Protein AF-A0A7W7MPB8-F1 (afdb_monomer)

Structure (mmCIF, N/CA/C/O backbone):
data_AF-A0A7W7MPB8-F1
#
_entry.id   AF-A0A7W7MPB8-F1
#
loop_
_atom_site.group_PDB
_atom_site.id
_atom_site.type_symbol
_atom_site.label_atom_id
_atom_site.label_alt_id
_atom_site.label_comp_id
_atom_site.label_asym_id
_atom_site.label_entity_id
_atom_site.label_seq_id
_atom_site.pdbx_PDB_ins_code
_atom_site.Cartn_x
_atom_site.Cartn_y
_atom_site.Cartn_z
_atom_site.occupancy
_atom_site.B_iso_or_equiv
_atom_site.auth_seq_id
_atom_site.auth_comp_id
_atom_site.auth_asym_id
_atom_site.auth_atom_id
_atom_site.pdbx_PDB_model_num
ATOM 1 N N . MET A 1 1 ? 19.679 -17.890 -21.246 1.00 57.19 1 MET A N 1
ATOM 2 C CA . MET A 1 1 ? 20.306 -16.692 -20.645 1.00 57.19 1 MET A CA 1
ATOM 3 C C . MET A 1 1 ? 20.995 -17.113 -19.365 1.00 57.19 1 MET A C 1
ATOM 5 O O . MET A 1 1 ? 20.363 -17.790 -18.562 1.00 57.19 1 MET A O 1
ATOM 9 N N . SER A 1 2 ? 22.273 -16.781 -19.200 1.00 62.81 2 SER A N 1
ATOM 10 C CA . SER A 1 2 ? 22.987 -17.041 -17.946 1.00 62.81 2 SER A CA 1
ATOM 11 C C . SER A 1 2 ? 22.543 -16.032 -16.877 1.00 62.81 2 SER A C 1
ATOM 13 O O . SER A 1 2 ? 22.378 -14.860 -17.218 1.00 62.81 2 SER A O 1
ATOM 15 N N . PRO A 1 3 ? 22.319 -16.454 -15.620 1.00 75.12 3 PRO A N 1
ATOM 16 C CA . PRO A 1 3 ? 21.944 -15.549 -14.535 1.00 75.12 3 PRO A CA 1
ATOM 17 C C . PRO A 1 3 ? 23.065 -14.536 -14.265 1.00 75.12 3 PRO A C 1
ATOM 19 O O . PRO A 1 3 ? 24.239 -14.907 -14.236 1.00 75.12 3 PRO A O 1
ATOM 22 N N . ASP A 1 4 ? 22.708 -13.264 -14.072 1.00 83.31 4 ASP A N 1
ATOM 23 C CA . ASP A 1 4 ? 23.671 -12.213 -13.730 1.00 83.31 4 ASP A CA 1
ATOM 24 C C . ASP A 1 4 ? 24.047 -12.310 -12.235 1.00 83.31 4 ASP A C 1
ATOM 26 O O . ASP A 1 4 ? 23.204 -12.054 -11.365 1.00 83.31 4 ASP A O 1
ATOM 30 N N . PRO A 1 5 ? 25.308 -12.640 -11.896 1.00 84.81 5 PRO A N 1
ATOM 31 C CA . PRO A 1 5 ? 25.739 -12.789 -10.509 1.00 84.81 5 PRO A CA 1
ATOM 32 C C . PRO A 1 5 ? 25.705 -11.474 -9.713 1.00 84.81 5 PRO A C 1
ATOM 34 O O . PRO A 1 5 ? 25.645 -11.508 -8.480 1.00 84.81 5 PRO A O 1
ATOM 37 N N . ARG A 1 6 ? 25.751 -10.307 -10.376 1.00 87.75 6 ARG A N 1
ATOM 38 C CA . ARG A 1 6 ? 25.631 -9.000 -9.707 1.00 87.75 6 ARG A CA 1
ATOM 39 C C . ARG A 1 6 ? 24.197 -8.753 -9.265 1.00 87.75 6 ARG A C 1
ATOM 41 O O . ARG A 1 6 ? 23.981 -8.352 -8.121 1.00 87.75 6 ARG A O 1
ATOM 48 N N . PHE A 1 7 ? 23.239 -9.051 -10.138 1.00 89.06 7 PHE A N 1
ATOM 49 C CA . PHE A 1 7 ? 21.819 -8.952 -9.829 1.00 89.06 7 PHE A CA 1
ATOM 50 C C . PHE A 1 7 ? 21.430 -9.901 -8.692 1.00 89.06 7 PHE A C 1
ATOM 52 O O . PHE A 1 7 ? 20.825 -9.470 -7.714 1.00 89.06 7 PHE A O 1
ATOM 59 N N . GLU A 1 8 ? 21.873 -11.161 -8.745 1.00 91.25 8 GLU A N 1
ATOM 60 C CA . GLU A 1 8 ? 21.606 -12.131 -7.678 1.00 91.25 8 GLU A CA 1
ATOM 61 C C . GLU A 1 8 ? 22.117 -11.641 -6.313 1.00 91.25 8 GLU A C 1
ATOM 63 O O . GLU A 1 8 ? 21.402 -11.691 -5.309 1.00 91.25 8 GLU A O 1
ATOM 68 N N . ARG A 1 9 ? 23.341 -11.100 -6.270 1.00 90.56 9 ARG A N 1
ATOM 69 C CA . ARG A 1 9 ? 23.920 -10.541 -5.042 1.00 90.56 9 ARG A CA 1
ATOM 70 C C . ARG A 1 9 ? 23.114 -9.351 -4.517 1.00 90.56 9 ARG A C 1
ATOM 72 O O . ARG A 1 9 ? 22.902 -9.266 -3.308 1.00 90.56 9 ARG A O 1
ATOM 79 N N . ALA A 1 10 ? 22.662 -8.464 -5.403 1.00 88.94 10 ALA A N 1
ATOM 80 C CA . ALA A 1 10 ? 21.822 -7.328 -5.034 1.00 88.94 10 ALA A CA 1
ATOM 81 C C . ALA A 1 10 ? 20.484 -7.792 -4.434 1.00 88.94 10 ALA A C 1
ATOM 83 O O . ALA A 1 10 ? 20.100 -7.324 -3.361 1.00 88.94 10 ALA A O 1
ATOM 84 N N . VAL A 1 11 ? 19.828 -8.776 -5.058 1.00 90.50 11 VAL A N 1
ATOM 85 C CA . VAL A 1 11 ? 18.571 -9.353 -4.560 1.00 90.50 11 VAL A CA 1
ATOM 86 C C . VAL A 1 11 ? 18.766 -10.011 -3.194 1.00 90.50 11 VAL A C 1
ATOM 88 O O . VAL A 1 11 ? 17.976 -9.766 -2.288 1.00 90.50 11 VAL A O 1
ATOM 91 N N . LEU A 1 12 ? 19.828 -10.796 -2.993 1.00 92.12 12 LEU A N 1
ATOM 92 C CA . LEU A 1 12 ? 20.110 -11.426 -1.695 1.00 92.12 12 LEU A CA 1
ATOM 93 C C . LEU A 1 12 ? 20.410 -10.399 -0.594 1.00 92.12 12 LEU A C 1
ATOM 95 O O . LEU A 1 12 ? 20.006 -10.596 0.554 1.00 92.12 12 LEU A O 1
ATOM 99 N N . GLY A 1 13 ? 21.097 -9.304 -0.932 1.00 86.25 13 GLY A N 1
ATOM 100 C CA . GLY A 1 13 ? 21.338 -8.189 -0.014 1.00 86.25 13 GLY A CA 1
ATOM 101 C C . GLY A 1 13 ? 20.040 -7.495 0.403 1.00 86.25 13 GLY A C 1
ATOM 102 O O . GLY A 1 13 ? 19.772 -7.348 1.596 1.00 86.25 13 GLY A O 1
ATOM 103 N N . ALA A 1 14 ? 19.198 -7.143 -0.571 1.00 86.75 14 ALA A N 1
ATOM 104 C CA . ALA A 1 14 ? 17.898 -6.527 -0.322 1.00 86.75 14 ALA A CA 1
ATOM 105 C C . ALA A 1 14 ? 16.960 -7.461 0.463 1.00 86.75 14 ALA A C 1
ATOM 107 O O . ALA A 1 14 ? 16.263 -7.027 1.381 1.00 86.75 14 ALA A O 1
ATOM 108 N N . PHE A 1 15 ? 16.998 -8.759 0.161 1.00 91.38 15 PHE A N 1
ATOM 109 C CA . PHE A 1 15 ? 16.209 -9.773 0.848 1.00 91.38 15 PHE A CA 1
ATOM 110 C C . PHE A 1 15 ? 16.595 -9.914 2.323 1.00 91.38 15 PHE A C 1
ATOM 112 O O . PHE A 1 15 ? 15.722 -9.927 3.190 1.00 91.38 15 PHE A O 1
ATOM 119 N N . ARG A 1 16 ? 17.898 -9.957 2.631 1.00 91.44 16 ARG A N 1
ATOM 120 C CA . ARG A 1 16 ? 18.390 -9.976 4.017 1.00 91.44 16 ARG A CA 1
ATOM 121 C C . ARG A 1 16 ? 17.863 -8.781 4.807 1.00 91.44 16 ARG A C 1
ATOM 123 O O . ARG A 1 16 ? 17.296 -8.974 5.880 1.00 91.44 16 ARG A O 1
ATOM 130 N N . ALA A 1 17 ? 17.977 -7.577 4.246 1.00 82.25 17 ALA A N 1
ATOM 131 C CA . ALA A 1 17 ? 17.480 -6.362 4.884 1.00 82.25 17 ALA A CA 1
ATOM 132 C C . ALA A 1 17 ? 15.953 -6.391 5.100 1.00 82.25 17 ALA A C 1
ATOM 134 O O . ALA A 1 17 ? 15.462 -5.898 6.118 1.00 82.25 17 ALA A O 1
ATOM 135 N N . ALA A 1 18 ? 15.191 -6.980 4.171 1.00 79.81 18 ALA A N 1
ATOM 136 C CA . ALA A 1 18 ? 13.742 -7.135 4.302 1.00 79.81 18 ALA A CA 1
ATOM 137 C C . ALA A 1 18 ? 13.358 -8.105 5.432 1.00 79.81 18 ALA A C 1
ATOM 139 O O . ALA A 1 18 ? 12.477 -7.790 6.232 1.00 79.81 18 ALA A O 1
ATOM 140 N N . VAL A 1 19 ? 14.039 -9.251 5.538 1.00 85.50 19 VAL A N 1
ATOM 141 C CA . VAL A 1 19 ? 13.809 -10.247 6.601 1.00 85.50 19 VAL A CA 1
ATOM 142 C C . VAL A 1 19 ? 14.198 -9.700 7.973 1.00 85.50 19 VAL A C 1
ATOM 144 O O . VAL A 1 19 ? 13.453 -9.878 8.934 1.00 85.50 19 VAL A O 1
ATOM 147 N N . GLU A 1 20 ? 15.337 -9.016 8.081 1.00 85.25 20 GLU A N 1
ATOM 148 C CA . GLU A 1 20 ? 15.766 -8.384 9.335 1.00 85.25 20 GLU A CA 1
ATOM 149 C C . GLU A 1 20 ? 14.744 -7.344 9.794 1.00 85.25 20 GLU A C 1
ATOM 151 O O . GLU A 1 20 ? 14.268 -7.405 10.926 1.00 85.25 20 GLU A O 1
ATOM 156 N N . ARG A 1 21 ? 14.312 -6.461 8.885 1.00 76.69 21 ARG A N 1
ATOM 157 C CA . ARG A 1 21 ? 13.273 -5.464 9.168 1.00 76.69 21 ARG A CA 1
ATOM 158 C C . ARG A 1 21 ? 11.967 -6.111 9.617 1.00 76.69 21 ARG A C 1
ATOM 160 O O . ARG A 1 21 ? 11.366 -5.649 10.582 1.00 76.69 21 ARG A O 1
ATOM 167 N N . TYR A 1 22 ? 11.538 -7.165 8.926 1.00 82.94 22 TYR A N 1
ATOM 168 C CA . TYR A 1 22 ? 10.348 -7.925 9.286 1.00 82.94 22 TYR A CA 1
ATOM 169 C C . TYR A 1 22 ? 10.438 -8.446 10.722 1.00 82.94 22 TYR A 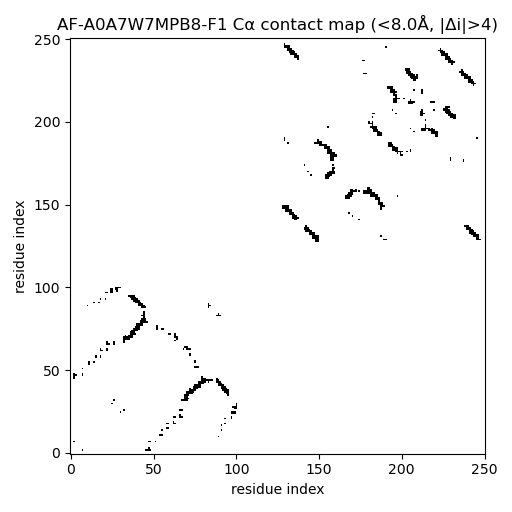C 1
ATOM 171 O O . TYR A 1 22 ? 9.563 -8.161 11.537 1.00 82.94 22 TYR A O 1
ATOM 179 N N . CYS A 1 23 ? 11.529 -9.140 11.051 1.00 81.69 23 CYS A N 1
ATOM 180 C CA . CYS A 1 23 ? 11.728 -9.707 12.379 1.00 81.69 23 CYS A CA 1
ATOM 181 C C . CYS A 1 23 ? 11.779 -8.623 13.460 1.00 81.69 23 CYS A C 1
ATOM 183 O O . CYS A 1 23 ? 11.177 -8.797 14.513 1.00 81.69 23 CYS A O 1
ATOM 185 N N . THR A 1 24 ? 12.434 -7.487 13.198 1.00 79.81 24 THR A N 1
ATOM 186 C CA . THR A 1 24 ? 12.463 -6.350 14.128 1.00 79.81 24 THR A CA 1
ATOM 187 C C . THR A 1 24 ? 11.066 -5.797 14.403 1.00 79.81 24 THR A C 1
ATOM 189 O O . THR A 1 24 ? 10.740 -5.540 15.557 1.00 79.81 24 THR A O 1
ATOM 192 N N . VAL A 1 25 ? 10.232 -5.614 13.372 1.00 74.75 25 VAL A N 1
ATOM 193 C CA . VAL A 1 25 ? 8.871 -5.077 13.547 1.00 74.75 25 VAL A CA 1
ATOM 194 C C . VAL A 1 25 ? 7.986 -6.058 14.308 1.00 74.75 25 VAL A C 1
ATOM 196 O O . VAL A 1 25 ? 7.268 -5.638 15.210 1.00 74.75 25 VAL A O 1
ATOM 199 N N . VAL A 1 26 ? 8.056 -7.348 13.976 1.00 76.44 26 VAL A N 1
ATOM 200 C CA . VAL A 1 26 ? 7.274 -8.388 14.658 1.00 76.44 26 VAL A CA 1
ATOM 201 C C . VAL A 1 26 ? 7.713 -8.546 16.112 1.00 76.44 26 VAL A C 1
ATOM 203 O O . VAL A 1 26 ? 6.863 -8.573 16.990 1.00 76.44 26 VAL A O 1
ATOM 206 N N . ASN A 1 27 ? 9.021 -8.577 16.379 1.00 75.81 27 ASN A N 1
ATOM 207 C CA . ASN A 1 27 ? 9.559 -8.687 17.736 1.00 75.81 27 ASN A CA 1
ATOM 208 C C . ASN A 1 27 ? 9.266 -7.444 18.596 1.00 75.81 27 ASN A C 1
ATOM 210 O O . ASN A 1 27 ? 9.219 -7.533 19.816 1.00 75.81 27 ASN A O 1
ATOM 214 N N . ALA A 1 28 ? 9.089 -6.274 17.974 1.00 69.62 28 ALA A N 1
ATOM 215 C CA . ALA A 1 28 ? 8.656 -5.057 18.661 1.00 69.62 28 ALA A CA 1
ATOM 216 C C . ALA A 1 28 ? 7.130 -4.983 18.868 1.00 69.62 28 ALA A C 1
ATOM 218 O O . ALA A 1 28 ? 6.652 -4.069 19.540 1.00 69.62 28 ALA A O 1
ATOM 219 N N . GLY A 1 29 ? 6.363 -5.882 18.247 1.00 67.94 29 GLY A N 1
ATOM 220 C CA . GLY A 1 29 ? 4.926 -6.008 18.445 1.00 67.94 29 GLY A CA 1
ATOM 221 C C . GLY A 1 29 ? 4.589 -6.959 19.592 1.00 67.94 29 GLY A C 1
ATOM 222 O O . GLY A 1 29 ? 5.399 -7.786 19.991 1.00 67.94 29 GLY A O 1
ATOM 223 N N . ASP A 1 30 ? 3.356 -6.873 20.084 1.00 63.50 30 ASP A N 1
ATOM 224 C CA . ASP A 1 30 ? 2.797 -7.776 21.099 1.00 63.50 30 ASP A CA 1
ATOM 225 C C . ASP A 1 30 ? 2.239 -9.065 20.461 1.00 63.50 30 ASP A C 1
ATOM 227 O O . ASP A 1 30 ? 1.116 -9.494 20.721 1.00 63.50 30 ASP A O 1
ATOM 231 N N . VAL A 1 31 ? 2.985 -9.636 19.511 1.00 67.06 31 VAL A N 1
ATOM 232 C CA . VAL A 1 31 ? 2.587 -10.852 18.792 1.00 67.06 31 VAL A CA 1
ATOM 233 C C . VAL A 1 31 ? 3.337 -12.029 19.390 1.00 67.06 31 VAL A C 1
ATOM 235 O O . VAL A 1 31 ? 4.565 -12.041 19.360 1.00 67.06 31 VAL A O 1
ATOM 238 N N . ASP A 1 32 ? 2.611 -13.038 19.883 1.00 71.25 32 ASP A N 1
ATOM 239 C CA . ASP A 1 32 ? 3.219 -14.278 20.375 1.00 71.25 32 ASP A CA 1
ATOM 240 C C . ASP A 1 32 ? 4.037 -14.955 19.258 1.00 71.25 32 ASP A C 1
ATOM 242 O O . ASP A 1 32 ? 3.451 -15.434 18.273 1.00 71.25 32 ASP A O 1
ATOM 246 N N . PRO A 1 33 ? 5.373 -15.063 19.401 1.00 71.50 33 PRO A N 1
ATOM 247 C CA . PRO A 1 33 ? 6.209 -15.678 18.385 1.00 71.50 33 PRO A CA 1
ATOM 248 C C . PRO A 1 33 ? 5.853 -17.146 18.109 1.00 71.50 33 PRO A C 1
ATOM 250 O O . PRO A 1 33 ? 6.045 -17.601 16.983 1.00 71.50 33 PRO A O 1
ATOM 253 N N . GLY A 1 34 ? 5.304 -17.892 19.079 1.00 72.00 34 GLY A N 1
ATOM 254 C CA . GLY A 1 34 ? 4.931 -19.306 18.905 1.00 72.00 34 GLY A CA 1
ATOM 255 C C . GLY A 1 34 ? 3.775 -19.533 17.926 1.00 72.00 34 GLY A C 1
ATOM 256 O O . GLY A 1 34 ? 3.725 -20.551 17.215 1.00 72.00 34 GLY A O 1
ATOM 257 N N . SER A 1 35 ? 2.879 -18.550 17.837 1.00 75.06 35 SER A N 1
ATOM 258 C CA . SER A 1 35 ? 1.738 -18.538 16.918 1.00 75.06 35 SER A CA 1
ATOM 259 C C . SER A 1 35 ? 2.123 -18.215 15.466 1.00 75.06 35 SER A C 1
ATOM 261 O O . SER A 1 35 ? 1.374 -18.527 14.537 1.00 75.06 35 SER A O 1
ATOM 263 N N . LEU A 1 36 ? 3.315 -17.651 15.233 1.00 78.31 36 LEU A N 1
ATOM 264 C CA . LEU A 1 36 ? 3.724 -17.183 13.912 1.00 78.31 36 LEU A CA 1
ATOM 265 C C . LEU A 1 36 ? 4.065 -18.332 12.957 1.00 78.31 36 LEU A C 1
ATOM 267 O O . LEU A 1 36 ? 4.886 -19.219 13.235 1.00 78.31 36 LEU A O 1
ATOM 271 N N . ARG A 1 37 ? 3.444 -18.277 11.777 1.00 77.56 37 ARG A N 1
ATOM 272 C CA . ARG A 1 37 ? 3.705 -19.148 10.627 1.00 77.56 37 ARG A CA 1
ATOM 273 C C . ARG A 1 37 ? 4.134 -18.280 9.452 1.00 77.56 37 ARG A C 1
ATOM 275 O O . ARG A 1 37 ? 3.306 -17.669 8.787 1.00 77.56 37 ARG A O 1
ATOM 282 N N . ILE A 1 38 ? 5.443 -18.197 9.243 1.00 79.44 38 ILE A N 1
ATOM 283 C CA . ILE A 1 38 ? 6.066 -17.271 8.307 1.00 79.44 38 ILE A CA 1
ATOM 284 C C . ILE A 1 38 ? 6.160 -17.912 6.922 1.00 79.44 38 ILE A C 1
ATOM 286 O O . ILE A 1 38 ? 6.783 -18.960 6.752 1.00 79.44 38 ILE A O 1
ATOM 290 N N . SER A 1 39 ? 5.553 -17.274 5.929 1.00 73.19 39 SER A N 1
ATOM 291 C CA . SER A 1 39 ? 5.645 -17.640 4.515 1.00 73.19 39 SER A CA 1
ATOM 292 C C . SER A 1 39 ? 6.389 -16.557 3.757 1.00 73.19 39 SER A C 1
ATOM 294 O O . SER A 1 39 ? 6.102 -15.373 3.932 1.00 73.19 39 SER A O 1
ATOM 296 N N . VAL A 1 40 ? 7.341 -16.947 2.915 1.00 83.62 40 VAL A N 1
ATOM 297 C CA . VAL A 1 40 ? 8.188 -16.011 2.177 1.00 83.62 40 VAL A CA 1
ATOM 298 C C . VAL A 1 40 ? 8.104 -16.293 0.688 1.00 83.62 40 VAL A C 1
ATOM 300 O O . VAL A 1 40 ? 8.369 -17.403 0.247 1.00 83.62 40 VAL A O 1
ATOM 303 N N . THR A 1 41 ? 7.775 -15.278 -0.103 1.00 80.00 41 THR A N 1
ATOM 304 C CA . THR A 1 41 ? 7.856 -15.333 -1.563 1.00 80.00 41 THR A CA 1
ATOM 305 C C . THR A 1 41 ? 8.876 -14.320 -2.058 1.00 80.00 41 THR A C 1
ATOM 307 O O . THR A 1 41 ? 8.816 -13.138 -1.717 1.00 80.00 41 THR A O 1
ATOM 310 N N . VAL A 1 42 ? 9.806 -14.786 -2.881 1.00 89.31 42 VAL A N 1
ATOM 311 C CA . VAL A 1 42 ? 10.797 -13.977 -3.584 1.00 89.31 42 VAL A CA 1
ATOM 312 C C . VAL A 1 42 ? 10.459 -14.024 -5.068 1.00 89.31 42 VAL A C 1
ATOM 314 O O . VAL A 1 42 ? 10.539 -15.081 -5.688 1.00 89.31 42 VAL A O 1
ATOM 317 N N . ALA A 1 43 ? 10.051 -12.894 -5.633 1.00 88.94 43 ALA A N 1
ATOM 318 C CA . ALA A 1 43 ? 9.789 -12.750 -7.059 1.00 88.94 43 ALA A CA 1
ATOM 319 C C . ALA A 1 43 ? 10.924 -11.954 -7.706 1.00 88.94 43 ALA A C 1
ATOM 321 O O . ALA A 1 43 ? 11.300 -10.891 -7.204 1.00 88.94 43 ALA A O 1
ATOM 322 N N . THR A 1 44 ? 11.471 -12.456 -8.809 1.00 91.19 44 THR A N 1
ATOM 323 C CA . THR A 1 44 ? 12.565 -11.816 -9.551 1.00 91.19 44 THR A CA 1
ATOM 324 C C . THR A 1 44 ? 12.200 -11.691 -11.020 1.00 91.19 44 THR A C 1
ATOM 326 O O . THR A 1 44 ? 11.538 -12.559 -11.574 1.00 91.19 44 THR A O 1
ATOM 329 N N . ARG A 1 45 ? 12.625 -10.615 -11.681 1.00 89.56 45 ARG A N 1
ATOM 330 C CA . ARG A 1 45 ? 12.299 -10.371 -13.092 1.00 89.56 45 ARG A CA 1
ATOM 331 C C . ARG A 1 45 ? 12.929 -11.406 -14.014 1.00 89.56 45 ARG A C 1
ATOM 333 O O . ARG A 1 45 ? 12.328 -11.832 -14.995 1.00 89.56 45 ARG A O 1
ATOM 340 N N . THR A 1 46 ? 14.155 -11.800 -13.695 1.00 89.38 46 THR A N 1
ATOM 341 C CA . THR A 1 46 ? 14.938 -12.770 -14.455 1.00 89.38 46 THR A CA 1
ATOM 342 C C . THR A 1 46 ? 15.171 -14.045 -13.641 1.00 89.38 46 THR A C 1
ATOM 344 O O . THR A 1 46 ? 15.094 -14.019 -12.404 1.00 89.38 46 THR A O 1
ATOM 347 N N . PRO A 1 47 ? 15.444 -15.178 -14.314 1.00 88.12 47 PRO A N 1
ATOM 348 C CA . PRO A 1 47 ? 15.827 -16.415 -13.647 1.00 88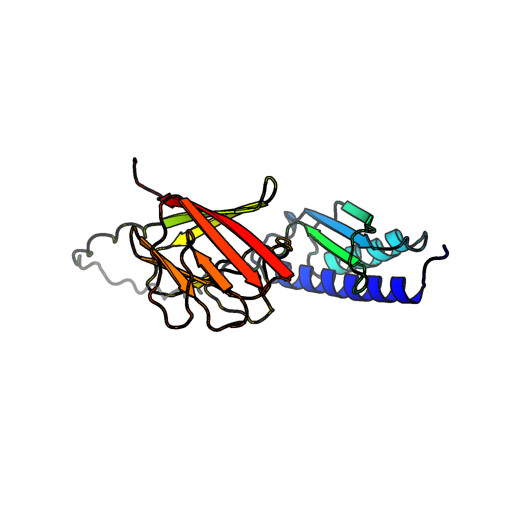.12 47 PRO A CA 1
ATOM 349 C C . PRO A 1 47 ? 17.114 -16.249 -12.834 1.00 88.12 47 PRO A C 1
ATOM 351 O O . PRO A 1 47 ? 18.074 -15.631 -13.296 1.00 88.12 47 PRO A O 1
ATOM 354 N N . MET A 1 48 ? 17.139 -16.853 -11.647 1.00 90.94 48 MET A N 1
ATOM 355 C CA . MET A 1 48 ? 18.299 -16.864 -10.752 1.00 90.94 48 MET A CA 1
ATOM 356 C C . MET A 1 48 ? 19.128 -18.145 -10.891 1.00 90.94 48 MET A C 1
ATOM 358 O O . MET A 1 48 ? 18.703 -19.111 -11.531 1.00 90.94 48 MET A O 1
ATOM 362 N N . GLY A 1 49 ? 20.319 -18.167 -10.279 1.00 86.50 49 GLY A N 1
ATOM 363 C CA . GLY A 1 49 ? 21.135 -19.373 -10.185 1.00 86.50 49 GLY A CA 1
ATOM 364 C C . GLY A 1 49 ? 20.383 -20.541 -9.539 1.00 86.50 49 GLY A C 1
ATOM 365 O O . GLY A 1 49 ? 19.499 -20.355 -8.701 1.00 86.50 49 GLY A O 1
ATOM 366 N N . ARG A 1 50 ? 20.751 -21.778 -9.902 1.00 87.25 50 ARG A N 1
ATOM 367 C CA . ARG A 1 50 ? 20.107 -23.002 -9.379 1.00 87.25 50 ARG A CA 1
ATOM 368 C C . ARG A 1 50 ? 20.148 -23.107 -7.848 1.00 87.25 50 ARG A C 1
ATOM 370 O O . ARG A 1 50 ? 19.291 -23.756 -7.263 1.00 87.25 50 ARG A O 1
ATOM 377 N N . ASP A 1 51 ? 21.124 -22.476 -7.200 1.00 90.19 51 ASP A N 1
ATOM 378 C CA . ASP A 1 51 ? 21.308 -22.493 -5.747 1.00 90.19 51 ASP A CA 1
ATOM 379 C C . ASP A 1 51 ? 20.643 -21.306 -5.020 1.00 90.19 51 ASP A C 1
ATOM 381 O O . ASP A 1 51 ? 20.730 -21.206 -3.791 1.00 90.19 51 ASP A O 1
ATOM 385 N N . PHE A 1 52 ? 19.953 -20.420 -5.749 1.00 88.81 52 PHE A N 1
ATOM 386 C CA . PHE A 1 52 ? 19.353 -19.201 -5.208 1.00 88.81 52 PHE A CA 1
ATOM 387 C C . PHE A 1 52 ? 18.340 -19.481 -4.098 1.00 88.81 52 PHE A C 1
ATOM 389 O O . PHE A 1 52 ? 18.438 -18.898 -3.019 1.00 88.81 52 PHE A O 1
ATOM 396 N N . ALA A 1 53 ? 17.427 -20.436 -4.298 1.00 82.19 53 ALA A N 1
ATOM 397 C CA . ALA A 1 53 ? 16.462 -20.824 -3.267 1.00 82.19 53 ALA A CA 1
ATOM 398 C C . ALA A 1 53 ? 17.168 -21.290 -1.978 1.00 82.19 53 ALA A C 1
ATOM 400 O O . ALA A 1 53 ? 16.809 -20.875 -0.876 1.00 82.19 53 ALA A O 1
ATOM 401 N N . GLY A 1 54 ? 18.251 -22.064 -2.101 1.00 80.88 54 GLY A N 1
ATOM 402 C CA . GLY A 1 54 ? 19.068 -22.482 -0.959 1.00 80.88 54 GLY A CA 1
ATOM 403 C C . GLY A 1 54 ? 19.771 -21.315 -0.251 1.00 80.88 54 GLY A C 1
ATOM 404 O O . GLY A 1 54 ? 19.982 -21.356 0.962 1.00 80.88 54 GLY A O 1
ATOM 405 N N . LYS A 1 55 ? 20.131 -20.247 -0.972 1.00 90.50 55 LYS A N 1
ATOM 406 C CA . LYS A 1 55 ? 20.660 -19.004 -0.379 1.00 90.50 55 LYS A CA 1
ATOM 407 C C . LYS A 1 55 ? 19.567 -18.225 0.363 1.00 90.50 55 LYS A C 1
ATOM 409 O O . LYS A 1 55 ? 19.815 -17.771 1.477 1.00 90.50 55 LYS A O 1
ATOM 414 N N . VAL A 1 56 ? 18.359 -18.142 -0.196 1.00 90.75 56 VAL A N 1
ATOM 415 C CA . VAL A 1 56 ? 17.179 -17.527 0.443 1.00 90.75 56 VAL A CA 1
ATOM 416 C C . VAL A 1 56 ? 16.834 -18.243 1.758 1.00 90.75 56 VAL A C 1
ATOM 418 O O . VAL A 1 56 ? 16.712 -17.588 2.795 1.00 90.75 56 VAL A O 1
ATOM 421 N N . HIS A 1 57 ? 16.788 -19.581 1.770 1.00 84.56 57 HIS A N 1
ATOM 422 C CA . HIS A 1 57 ? 16.578 -20.364 2.999 1.00 84.56 57 HIS A CA 1
ATOM 423 C C . HIS A 1 57 ? 17.648 -20.092 4.066 1.00 84.56 57 HIS A C 1
ATOM 425 O O . HIS A 1 57 ? 17.318 -19.891 5.237 1.00 84.56 57 HIS A O 1
ATOM 431 N N . ARG A 1 58 ? 18.927 -20.030 3.664 1.00 89.25 58 ARG A N 1
ATOM 432 C CA . ARG A 1 58 ? 20.055 -19.718 4.562 1.00 89.25 58 ARG A CA 1
ATOM 433 C C . ARG A 1 58 ? 20.004 -18.305 5.148 1.00 89.25 58 ARG A C 1
ATOM 435 O O . ARG A 1 58 ? 20.678 -18.054 6.141 1.00 89.25 58 ARG A O 1
ATOM 442 N N . ILE A 1 59 ? 19.229 -17.393 4.564 1.00 90.62 59 ILE A N 1
ATOM 443 C CA . ILE A 1 59 ? 18.994 -16.053 5.117 1.00 90.62 59 ILE A CA 1
ATOM 444 C C . ILE A 1 59 ? 17.797 -16.073 6.073 1.00 90.62 59 ILE A C 1
ATOM 446 O O . ILE A 1 59 ? 17.900 -15.580 7.193 1.00 90.62 59 ILE A O 1
ATOM 450 N N . VAL A 1 60 ? 16.671 -16.660 5.659 1.00 88.44 60 VAL A N 1
ATOM 451 C CA . VAL A 1 60 ? 15.418 -16.616 6.428 1.00 88.44 60 VAL A CA 1
ATOM 452 C C . VAL A 1 60 ? 15.490 -17.386 7.740 1.00 88.44 60 VAL A C 1
ATOM 454 O O . VAL A 1 60 ? 15.076 -16.849 8.767 1.00 88.44 60 VAL A O 1
ATOM 457 N N . HIS A 1 61 ? 16.011 -18.615 7.738 1.00 83.00 61 HIS A N 1
ATOM 458 C CA . HIS A 1 61 ? 15.966 -19.461 8.934 1.00 83.00 61 HIS A CA 1
ATOM 459 C C . HIS A 1 61 ? 16.810 -18.912 10.094 1.00 83.00 61 HIS A C 1
ATOM 461 O O . HIS A 1 61 ? 16.255 -18.764 11.184 1.00 83.00 61 HIS A O 1
ATOM 467 N N . PRO A 1 62 ? 18.094 -18.543 9.905 1.00 82.69 62 PRO A N 1
ATOM 468 C CA . PRO A 1 62 ? 18.896 -18.002 11.001 1.00 82.69 62 PRO A CA 1
ATOM 469 C C . PRO A 1 62 ? 18.363 -16.666 11.518 1.00 82.69 62 PRO A C 1
ATOM 471 O O . PRO A 1 62 ? 18.326 -16.456 12.728 1.00 82.69 62 PRO A O 1
ATOM 474 N N . SER A 1 63 ? 17.910 -15.777 10.627 1.00 83.00 63 SER A N 1
ATOM 475 C CA . SER A 1 63 ? 17.340 -14.488 11.031 1.00 83.00 63 SER A CA 1
ATOM 476 C C . SER A 1 63 ? 16.048 -14.672 11.825 1.00 83.00 63 SER A C 1
ATOM 478 O O . SER A 1 63 ? 15.903 -14.088 12.894 1.00 83.00 63 SER A O 1
ATOM 480 N N . THR A 1 64 ? 15.144 -15.537 11.360 1.00 84.25 64 THR A N 1
ATOM 481 C CA . THR A 1 64 ? 13.898 -15.824 12.084 1.00 84.25 64 THR A CA 1
ATOM 482 C C . THR A 1 64 ? 14.195 -16.457 13.438 1.00 84.25 64 THR A C 1
ATOM 484 O O . THR A 1 64 ? 13.674 -15.996 14.441 1.00 84.25 64 THR A O 1
ATOM 487 N N . HIS A 1 65 ? 15.084 -17.449 13.507 1.00 82.44 65 HIS A N 1
ATOM 488 C CA . HIS A 1 65 ? 15.411 -18.114 14.770 1.00 82.44 65 HIS A CA 1
ATOM 489 C C . HIS A 1 65 ? 16.078 -17.173 15.785 1.00 82.44 65 HIS A C 1
ATOM 491 O O . HIS A 1 65 ? 15.786 -17.244 16.975 1.00 82.44 65 HIS A O 1
ATOM 497 N N . ARG A 1 66 ? 16.939 -16.259 15.319 1.00 82.12 66 ARG A N 1
ATOM 498 C CA . ARG A 1 66 ? 17.624 -15.282 16.175 1.00 82.12 66 ARG A CA 1
ATOM 499 C C . ARG A 1 66 ? 16.666 -14.282 16.822 1.00 82.12 66 ARG A C 1
ATOM 501 O O . ARG A 1 66 ? 16.872 -13.915 17.972 1.00 82.12 66 ARG A O 1
ATOM 508 N N . TRP A 1 67 ? 15.684 -13.795 16.068 1.00 81.81 67 TRP A N 1
ATOM 509 C CA . TRP A 1 67 ? 14.817 -12.692 16.497 1.00 81.81 67 TRP A CA 1
ATOM 510 C C . TRP A 1 67 ? 13.428 -13.148 16.956 1.00 81.81 67 TRP A C 1
ATOM 512 O O . TRP A 1 67 ? 12.783 -12.438 17.712 1.00 81.81 67 TRP A O 1
ATOM 522 N N . LEU A 1 68 ? 12.967 -14.313 16.498 1.00 84.69 68 LEU A N 1
ATOM 523 C CA . LEU A 1 68 ? 11.642 -14.887 16.742 1.00 84.69 68 LEU A CA 1
ATOM 524 C C . LEU A 1 68 ? 11.785 -16.404 17.005 1.00 84.69 68 LEU A C 1
ATOM 526 O O . LEU A 1 68 ? 11.362 -17.220 16.183 1.00 84.69 68 LEU A O 1
ATOM 530 N N . PRO A 1 69 ? 12.396 -16.820 18.129 1.00 77.75 69 PRO A N 1
ATOM 531 C CA . PRO A 1 69 ? 12.861 -18.197 18.341 1.00 77.75 69 PRO A CA 1
ATOM 532 C C . PRO A 1 69 ? 11.761 -19.271 18.312 1.00 77.75 69 PRO A C 1
ATOM 534 O O . PRO A 1 69 ? 12.067 -20.434 18.055 1.00 77.75 69 PRO A O 1
ATOM 537 N N . LEU A 1 70 ? 10.495 -18.896 18.534 1.00 78.56 70 LEU A N 1
ATOM 538 C CA . LEU A 1 70 ? 9.339 -19.804 18.486 1.00 78.56 70 LEU A CA 1
ATOM 539 C C . LEU A 1 70 ? 8.550 -19.737 17.162 1.00 78.56 70 LEU A C 1
ATOM 541 O O . LEU A 1 70 ? 7.661 -20.563 16.938 1.00 78.56 70 LEU A O 1
ATOM 545 N N . ALA A 1 71 ? 8.884 -18.800 16.268 1.00 83.06 71 ALA A N 1
ATOM 546 C CA . ALA A 1 71 ? 8.225 -18.666 14.975 1.00 83.06 71 ALA A CA 1
ATOM 547 C C . ALA A 1 71 ? 8.680 -19.760 14.005 1.00 83.06 71 ALA A C 1
ATOM 549 O O . ALA A 1 71 ? 9.838 -20.182 13.996 1.00 83.06 71 ALA A O 1
ATOM 550 N N . ARG A 1 72 ? 7.765 -20.213 13.142 1.00 77.75 72 ARG A N 1
ATOM 551 C CA . ARG A 1 72 ? 8.056 -21.263 12.155 1.00 77.75 72 ARG A CA 1
ATOM 552 C C . ARG A 1 72 ? 7.971 -20.720 10.744 1.00 77.75 72 ARG A C 1
ATOM 554 O O . ARG A 1 72 ? 6.925 -20.225 10.346 1.00 77.75 72 ARG A O 1
ATOM 561 N N . VAL A 1 73 ? 9.038 -20.884 9.971 1.00 83.19 73 VAL A N 1
ATOM 562 C CA . VAL A 1 73 ? 9.019 -20.646 8.524 1.00 83.19 73 VAL A CA 1
ATOM 563 C C . VAL A 1 73 ? 8.381 -21.864 7.862 1.00 83.19 73 VAL A C 1
ATOM 565 O O . VAL A 1 73 ? 8.942 -22.955 7.922 1.00 83.19 73 VAL A O 1
ATOM 568 N N . VAL A 1 74 ? 7.195 -21.692 7.282 1.00 76.31 74 VAL A N 1
ATOM 569 C CA . VAL A 1 74 ? 6.397 -22.786 6.703 1.00 76.31 74 VAL A CA 1
ATOM 570 C C . VAL A 1 74 ? 6.539 -22.892 5.190 1.00 76.31 74 VAL A C 1
ATOM 572 O O . VAL A 1 74 ? 6.336 -23.968 4.637 1.00 76.31 74 VAL A O 1
ATOM 575 N N . SER A 1 75 ? 6.895 -21.800 4.512 1.00 78.38 75 SER A N 1
ATOM 576 C CA . SER A 1 75 ? 7.112 -21.812 3.068 1.00 78.38 75 SER A CA 1
ATOM 577 C C . SER A 1 75 ? 8.140 -20.770 2.640 1.00 78.38 75 SER A C 1
ATOM 579 O O . SER A 1 75 ? 8.210 -19.668 3.189 1.00 78.38 75 SER A O 1
ATOM 581 N N . VAL A 1 76 ? 8.946 -21.136 1.645 1.00 84.94 76 VAL A N 1
ATOM 582 C CA . VAL A 1 76 ? 9.841 -20.231 0.925 1.00 84.94 76 VAL A CA 1
ATOM 583 C C . VAL A 1 76 ? 9.695 -20.550 -0.555 1.00 84.94 76 VAL A C 1
ATOM 585 O O . VAL A 1 76 ? 10.034 -21.645 -0.996 1.00 84.94 76 VAL A O 1
ATOM 588 N N . VAL A 1 77 ? 9.167 -19.604 -1.323 1.00 80.62 77 VAL A N 1
ATOM 589 C CA . VAL A 1 77 ? 8.894 -19.773 -2.751 1.00 80.62 77 VAL A CA 1
ATOM 590 C C . VAL A 1 77 ? 9.705 -18.748 -3.529 1.00 80.62 77 VAL A C 1
ATOM 592 O O . VAL A 1 77 ? 9.676 -17.561 -3.220 1.00 80.62 77 VAL A O 1
ATOM 595 N N . CYS A 1 78 ? 10.435 -19.200 -4.545 1.00 87.12 78 CYS A N 1
ATOM 596 C CA . CYS A 1 78 ? 11.130 -18.325 -5.487 1.00 87.12 78 CYS A CA 1
ATOM 597 C C . CYS A 1 78 ? 10.426 -18.414 -6.842 1.00 87.12 78 CYS A C 1
ATOM 599 O O . CYS A 1 78 ? 10.238 -19.512 -7.361 1.00 87.12 78 CYS A O 1
ATOM 601 N N . THR A 1 79 ? 10.033 -17.278 -7.408 1.00 89.69 79 THR A N 1
ATOM 602 C CA . THR A 1 79 ? 9.298 -17.202 -8.678 1.00 89.69 79 THR A CA 1
ATOM 603 C C . THR A 1 79 ? 9.947 -16.199 -9.619 1.00 89.69 79 THR A C 1
ATOM 605 O O . THR A 1 79 ? 10.561 -15.228 -9.174 1.00 89.69 79 THR A O 1
ATOM 608 N N . VAL A 1 80 ? 9.808 -16.440 -10.923 1.00 90.44 80 VAL A N 1
ATOM 609 C CA . VAL A 1 80 ? 10.196 -15.475 -11.952 1.00 90.44 80 VAL A CA 1
ATOM 610 C C . VAL A 1 80 ? 8.943 -14.739 -12.404 1.00 90.44 80 VAL A C 1
ATOM 612 O O . VAL A 1 80 ? 7.989 -15.368 -12.855 1.00 90.44 80 VAL A O 1
ATOM 615 N N . ASP A 1 81 ? 8.949 -13.419 -12.269 1.00 88.19 81 ASP A N 1
ATOM 616 C CA . ASP A 1 81 ? 7.847 -12.538 -12.638 1.00 88.19 81 ASP A CA 1
ATOM 617 C C . ASP A 1 81 ? 8.359 -11.483 -13.633 1.00 88.19 81 ASP A C 1
ATOM 619 O O . ASP A 1 81 ? 8.910 -10.457 -13.220 1.00 88.19 81 ASP A O 1
ATOM 623 N N . PRO A 1 82 ? 8.208 -11.715 -14.951 1.00 85.56 82 PRO A N 1
ATOM 624 C CA . PRO A 1 82 ? 8.724 -10.808 -15.974 1.00 85.56 82 PRO A CA 1
ATOM 625 C C . PRO A 1 82 ? 7.993 -9.457 -16.008 1.00 85.56 82 PRO A C 1
ATOM 627 O O . PRO A 1 82 ? 8.472 -8.536 -16.664 1.00 85.56 82 PRO A O 1
ATOM 630 N N . SER A 1 83 ? 6.860 -9.319 -15.305 1.00 88.12 83 SER A N 1
ATOM 631 C CA . SER A 1 83 ? 6.121 -8.053 -15.203 1.00 88.12 83 SER A CA 1
ATOM 632 C C . SER A 1 83 ? 6.758 -7.054 -14.232 1.00 88.12 83 SER A C 1
ATOM 634 O O . SER A 1 83 ? 6.351 -5.892 -14.175 1.00 88.12 83 SER A O 1
ATOM 636 N N . LEU A 1 84 ? 7.774 -7.479 -13.472 1.00 81.81 84 LEU A N 1
ATOM 637 C CA . LEU A 1 84 ? 8.482 -6.608 -12.543 1.00 81.81 84 LEU A CA 1
ATOM 638 C C . LEU A 1 84 ? 9.233 -5.478 -13.280 1.00 81.81 84 LEU A C 1
ATOM 640 O O . LEU A 1 84 ? 9.834 -5.709 -14.336 1.00 81.81 84 LEU A O 1
ATOM 644 N N . PRO A 1 85 ? 9.255 -4.254 -12.715 1.00 82.12 85 PRO A N 1
ATOM 645 C CA . PRO A 1 85 ? 9.985 -3.127 -13.299 1.00 82.12 85 PRO A CA 1
ATOM 646 C C . PRO A 1 85 ? 11.486 -3.429 -13.393 1.00 82.12 85 PRO A C 1
ATOM 648 O O . PRO A 1 85 ? 11.999 -4.225 -12.610 1.00 82.12 85 PRO A O 1
ATOM 651 N N . ASP A 1 86 ? 12.193 -2.796 -14.335 1.00 77.00 86 ASP A N 1
ATOM 652 C CA . ASP A 1 86 ? 13.632 -3.036 -14.568 1.00 77.00 86 ASP A CA 1
ATOM 653 C C . ASP A 1 86 ? 14.486 -2.737 -13.332 1.00 77.00 86 ASP A C 1
ATOM 655 O O . ASP A 1 86 ? 15.434 -3.459 -13.036 1.00 77.00 86 ASP A O 1
ATOM 659 N N . ASP A 1 87 ? 14.087 -1.722 -12.570 1.00 78.94 87 ASP A N 1
ATOM 660 C CA . ASP A 1 87 ? 14.675 -1.351 -11.291 1.00 78.94 87 ASP A CA 1
ATOM 661 C C . ASP A 1 87 ? 13.541 -1.265 -10.250 1.00 78.94 87 ASP A C 1
ATOM 663 O O . ASP A 1 87 ? 12.595 -0.490 -10.441 1.00 78.94 87 ASP A O 1
ATOM 667 N N . PRO A 1 88 ? 13.532 -2.101 -9.191 1.00 79.50 88 PRO A N 1
ATOM 668 C CA . PRO A 1 88 ? 14.627 -2.964 -8.733 1.00 79.50 88 PRO A CA 1
ATOM 669 C C . PRO A 1 88 ? 14.649 -4.391 -9.313 1.00 79.50 88 PRO A C 1
ATOM 671 O O . PRO A 1 88 ? 15.496 -5.194 -8.919 1.00 79.50 88 PRO A O 1
ATOM 674 N N . GLY A 1 89 ? 13.714 -4.769 -10.192 1.00 87.00 89 GLY A N 1
ATOM 675 C CA . GLY A 1 89 ? 13.668 -6.118 -10.775 1.00 87.00 89 GLY A CA 1
ATOM 676 C C . GLY A 1 89 ? 13.310 -7.242 -9.798 1.00 87.00 89 GLY A C 1
ATOM 677 O O . GLY A 1 89 ? 13.375 -8.413 -10.166 1.00 87.00 89 GLY A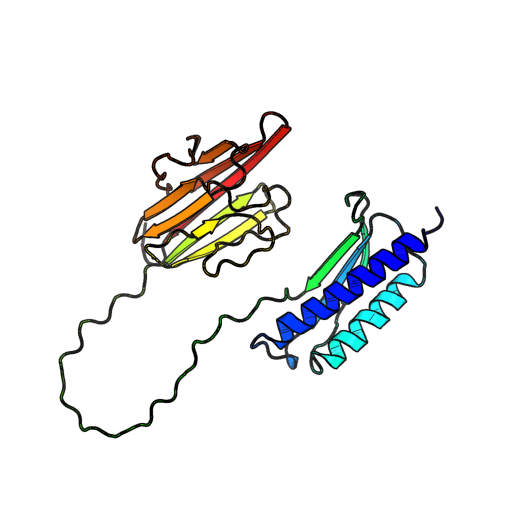 O 1
ATOM 678 N N . HIS A 1 90 ? 12.940 -6.936 -8.554 1.00 88.25 90 HIS A N 1
ATOM 679 C CA . HIS A 1 90 ? 12.591 -7.933 -7.543 1.00 88.25 90 HIS A CA 1
ATOM 680 C C . HIS A 1 90 ? 11.500 -7.440 -6.586 1.00 88.25 90 HIS A C 1
ATOM 682 O O . HIS A 1 90 ? 11.308 -6.240 -6.393 1.00 88.25 90 HIS A O 1
ATOM 688 N N . ARG A 1 91 ? 10.789 -8.384 -5.964 1.00 85.12 91 ARG A N 1
ATOM 689 C CA . ARG A 1 91 ? 9.765 -8.144 -4.940 1.00 85.12 91 ARG A CA 1
ATOM 690 C C . ARG A 1 91 ? 9.822 -9.246 -3.886 1.00 85.12 91 ARG A C 1
ATOM 692 O O . ARG A 1 91 ? 9.950 -10.421 -4.219 1.00 85.12 91 ARG A O 1
ATOM 699 N N . PHE A 1 92 ? 9.672 -8.868 -2.620 1.00 86.44 92 PHE A N 1
ATOM 700 C CA . PHE A 1 92 ? 9.588 -9.805 -1.501 1.00 86.44 92 PHE A CA 1
ATOM 701 C C . PHE A 1 92 ? 8.221 -9.694 -0.837 1.00 86.44 92 PHE A C 1
ATOM 703 O O . PHE A 1 92 ? 7.733 -8.591 -0.599 1.00 86.44 92 PHE A O 1
ATOM 710 N N . LEU A 1 93 ? 7.626 -10.833 -0.514 1.00 78.94 93 LEU A N 1
ATOM 711 C CA . LEU A 1 93 ? 6.408 -10.923 0.277 1.00 78.94 93 LEU A CA 1
ATOM 712 C C . LEU A 1 93 ? 6.696 -11.816 1.481 1.00 78.94 93 LEU A C 1
ATOM 714 O O . LEU A 1 93 ? 7.085 -12.966 1.306 1.00 78.94 93 LEU A O 1
ATOM 718 N N . ILE A 1 94 ? 6.514 -11.286 2.688 1.00 82.31 94 ILE A N 1
ATOM 719 C CA . ILE A 1 94 ? 6.657 -12.032 3.942 1.00 82.31 94 ILE A CA 1
ATOM 720 C C . ILE A 1 94 ? 5.311 -11.964 4.664 1.00 82.31 94 ILE A C 1
ATOM 722 O O . ILE A 1 94 ? 4.814 -10.875 4.954 1.00 82.31 94 ILE A O 1
ATOM 726 N N . GLN A 1 95 ? 4.708 -13.121 4.908 1.00 72.88 95 GLN A N 1
ATOM 727 C CA . GLN A 1 95 ? 3.420 -13.276 5.579 1.00 72.88 95 GLN A CA 1
ATOM 728 C C . GLN A 1 95 ? 3.604 -14.019 6.907 1.00 72.88 95 GLN A C 1
ATOM 730 O O . GLN A 1 95 ? 4.462 -14.892 6.953 1.00 72.88 95 GLN A O 1
ATOM 735 N N . PRO A 1 96 ? 2.806 -13.737 7.952 1.00 68.44 96 PRO A N 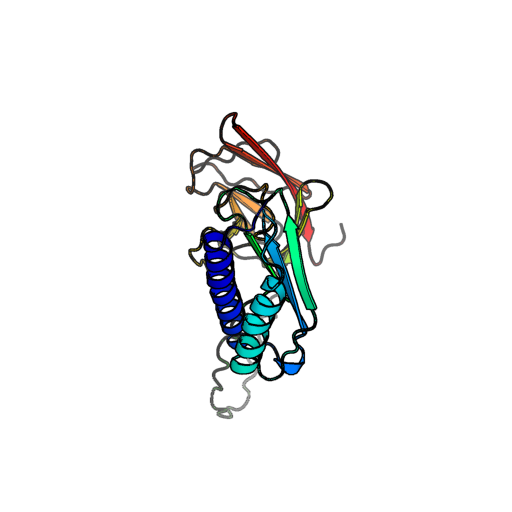1
ATOM 736 C CA . PRO A 1 96 ? 1.836 -12.641 8.029 1.00 68.44 96 PRO A CA 1
ATOM 737 C C . PRO A 1 96 ? 2.551 -11.286 7.960 1.00 68.44 96 PRO A C 1
ATOM 739 O O . PRO A 1 96 ? 3.704 -11.220 8.373 1.00 68.44 96 PRO A O 1
ATOM 742 N N . PRO A 1 97 ? 1.934 -10.221 7.418 1.00 68.94 97 PRO A N 1
ATOM 743 C CA . PRO A 1 97 ? 2.589 -8.921 7.326 1.00 68.94 97 PRO A CA 1
ATOM 744 C C . PRO A 1 97 ? 2.987 -8.426 8.720 1.00 68.94 97 PRO A C 1
ATOM 746 O O . PRO A 1 97 ? 2.232 -8.579 9.679 1.00 68.94 97 PRO A O 1
ATOM 749 N N . ALA A 1 98 ? 4.167 -7.818 8.831 1.00 65.88 98 ALA A N 1
ATOM 750 C CA . ALA A 1 98 ? 4.621 -7.238 10.087 1.00 65.88 98 ALA A CA 1
ATOM 751 C C . ALA A 1 98 ? 3.819 -5.959 10.380 1.00 65.88 98 ALA A C 1
ATOM 753 O O . ALA A 1 98 ? 4.164 -4.871 9.915 1.00 65.88 98 ALA A O 1
ATOM 754 N N . LEU A 1 99 ? 2.716 -6.100 11.113 1.00 54.81 99 LEU A N 1
ATOM 755 C CA . LEU A 1 99 ? 1.930 -4.981 11.618 1.00 54.81 99 LEU A CA 1
ATOM 756 C C . LEU A 1 99 ? 2.510 -4.553 12.975 1.00 54.81 99 LEU A C 1
ATOM 758 O O . LEU A 1 99 ? 2.660 -5.401 13.854 1.00 54.81 99 LEU A O 1
ATOM 762 N N . PRO A 1 100 ? 2.853 -3.270 13.184 1.00 47.19 100 PRO A N 1
ATOM 763 C CA . PRO A 1 100 ? 3.196 -2.797 14.518 1.00 47.19 100 PRO A CA 1
ATOM 764 C C . PRO A 1 100 ? 1.964 -2.922 15.421 1.00 47.19 100 PRO A C 1
ATOM 766 O O . PRO A 1 100 ? 0.865 -2.536 15.019 1.00 47.19 100 PRO A O 1
ATOM 769 N N . ALA A 1 101 ? 2.145 -3.442 16.635 1.00 41.81 101 ALA A N 1
ATOM 770 C CA . ALA A 1 101 ? 1.061 -3.501 17.606 1.00 41.81 101 ALA A CA 1
ATOM 771 C C . ALA A 1 101 ? 0.532 -2.083 17.909 1.00 41.81 101 ALA A C 1
ATOM 773 O O . ALA A 1 101 ? 1.324 -1.129 17.954 1.00 41.81 101 ALA A O 1
ATOM 774 N N . PRO A 1 102 ? -0.787 -1.918 18.131 1.00 42.47 102 PRO A N 1
ATOM 775 C CA . PRO A 1 102 ? -1.299 -0.697 18.726 1.00 42.47 102 PRO A CA 1
ATOM 776 C C . PRO A 1 102 ? -0.579 -0.512 20.059 1.00 42.47 102 PRO A C 1
ATOM 778 O O . PRO A 1 102 ? -0.584 -1.417 20.891 1.00 42.47 102 PRO A O 1
ATOM 781 N N . ARG A 1 103 ? 0.087 0.635 20.248 1.00 38.97 103 ARG A N 1
ATOM 782 C CA . ARG A 1 103 ? 0.671 0.988 21.544 1.00 38.97 103 ARG A CA 1
ATOM 783 C C . ARG A 1 103 ? -0.465 0.958 22.559 1.00 38.97 103 ARG A C 1
ATOM 785 O O . ARG A 1 103 ? -1.260 1.895 22.606 1.00 38.97 103 ARG A O 1
ATOM 792 N N . GLN A 1 104 ? -0.551 -0.105 23.355 1.00 40.84 104 GLN A N 1
ATOM 793 C CA . GLN A 1 104 ? -1.293 -0.034 24.599 1.00 40.84 104 GLN A CA 1
ATOM 794 C C . GLN A 1 104 ? -0.647 1.108 25.378 1.00 40.84 104 GLN A C 1
ATOM 796 O O . GLN A 1 104 ? 0.557 1.089 25.648 1.00 40.84 104 GLN A O 1
ATOM 801 N N . ALA A 1 105 ? -1.427 2.160 25.628 1.00 37.72 105 ALA A N 1
ATOM 802 C CA . ALA A 1 105 ? -1.008 3.237 26.502 1.00 37.72 105 ALA A CA 1
ATOM 803 C C . ALA A 1 105 ? -0.487 2.610 27.807 1.00 37.72 105 ALA A C 1
ATOM 805 O O . ALA A 1 105 ? -1.063 1.613 28.25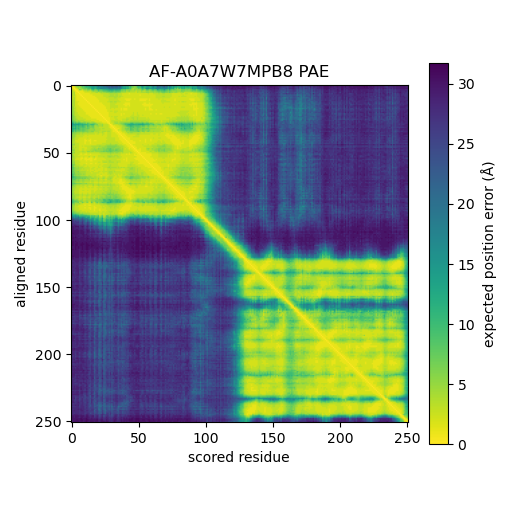9 1.00 37.72 105 ALA A O 1
ATOM 806 N N . PRO A 1 106 ? 0.590 3.142 28.408 1.00 41.34 106 PRO A N 1
ATOM 807 C CA . PRO A 1 106 ? 1.107 2.594 29.647 1.00 41.34 106 PRO A CA 1
ATOM 808 C C . PRO A 1 106 ? -0.032 2.562 30.666 1.00 41.34 106 PRO A C 1
ATOM 810 O O . PRO A 1 106 ? -0.543 3.611 31.061 1.00 41.34 106 PRO A O 1
ATOM 813 N N . ARG A 1 107 ? -0.438 1.361 31.094 1.00 43.78 107 ARG A N 1
ATOM 814 C CA . ARG A 1 107 ? -1.174 1.187 32.345 1.00 43.78 107 ARG A CA 1
ATOM 815 C C . ARG A 1 107 ? -0.221 1.628 33.448 1.00 43.78 107 ARG A C 1
ATOM 817 O O . ARG A 1 107 ? 0.531 0.824 33.989 1.00 43.78 107 ARG A O 1
ATOM 824 N N . GLN A 1 108 ? -0.209 2.925 33.742 1.00 42.16 108 GLN A N 1
ATOM 825 C CA . GLN A 1 108 ? 0.297 3.401 35.014 1.00 42.16 108 GLN A CA 1
ATOM 826 C C . GLN A 1 108 ? -0.610 2.790 36.078 1.00 42.16 108 GLN A C 1
ATOM 828 O O . GLN A 1 108 ? -1.769 3.173 36.231 1.00 42.16 108 GLN A O 1
ATOM 833 N N . ALA A 1 109 ? -0.084 1.775 36.759 1.00 44.47 109 ALA A N 1
ATOM 834 C CA . ALA A 1 109 ? -0.622 1.302 38.015 1.00 44.47 109 ALA A CA 1
ATOM 835 C C . ALA A 1 109 ? -0.524 2.465 39.010 1.00 44.47 109 ALA A C 1
ATOM 837 O O . ALA A 1 109 ? 0.529 2.718 39.592 1.00 44.47 109 ALA A O 1
ATOM 838 N N . LEU A 1 110 ? -1.609 3.226 39.139 1.00 45.38 110 LEU A N 1
ATOM 839 C CA . LEU A 1 110 ? -1.782 4.146 40.252 1.00 45.38 110 LEU A CA 1
ATOM 840 C C . LEU A 1 110 ? -1.863 3.311 41.541 1.00 45.38 110 LEU A C 1
ATOM 842 O O . LEU A 1 110 ? -2.574 2.300 41.559 1.00 45.38 110 LEU A O 1
ATOM 846 N N . PRO A 1 111 ? -1.143 3.692 42.609 1.00 45.19 111 PRO A N 1
ATOM 847 C CA . PRO A 1 111 ? -1.269 3.033 43.898 1.00 45.19 111 PRO A CA 1
ATOM 848 C C . PRO A 1 111 ? -2.718 3.147 44.381 1.00 45.19 111 PRO A C 1
ATOM 850 O O . PRO A 1 111 ? -3.299 4.231 44.404 1.00 45.19 111 PRO A O 1
ATOM 853 N N . GLN A 1 112 ? -3.307 2.006 44.738 1.00 42.75 112 GLN A N 1
ATOM 854 C CA . GLN A 1 112 ? -4.631 1.926 45.343 1.00 42.75 112 GLN A CA 1
ATOM 855 C C . GLN A 1 112 ? -4.574 2.493 46.763 1.00 42.75 112 GLN A C 1
ATOM 857 O O . GLN A 1 112 ? -4.463 1.756 47.742 1.00 42.75 112 GLN A O 1
ATOM 862 N N . THR A 1 113 ? -4.661 3.812 46.893 1.00 42.88 113 THR A N 1
ATOM 863 C CA . THR A 1 113 ? -5.050 4.428 48.158 1.00 42.88 113 THR A CA 1
ATOM 864 C C . THR A 1 113 ? -6.563 4.302 48.263 1.00 42.88 113 THR A C 1
ATOM 866 O O . THR A 1 113 ? -7.317 4.977 47.567 1.00 42.88 113 THR A O 1
ATOM 869 N N . ARG A 1 114 ? -6.996 3.363 49.102 1.00 55.50 114 ARG A N 1
ATOM 870 C CA . ARG A 1 114 ? -8.379 3.178 49.541 1.00 55.50 114 ARG A CA 1
ATOM 871 C C . ARG A 1 114 ? -8.892 4.502 50.116 1.00 55.50 114 ARG A C 1
ATOM 873 O O . ARG A 1 114 ? -8.511 4.868 51.221 1.00 55.50 114 ARG A O 1
ATOM 880 N N . ILE A 1 115 ? -9.727 5.210 49.363 1.00 50.34 115 ILE A N 1
ATOM 881 C CA . ILE A 1 115 ? -10.545 6.311 49.873 1.00 50.34 115 ILE A CA 1
ATOM 882 C C . ILE A 1 115 ? -11.990 5.841 49.777 1.00 50.34 115 ILE A C 1
ATOM 884 O O . ILE A 1 115 ? -12.442 5.392 48.724 1.00 50.34 115 ILE A O 1
ATOM 888 N N . GLU A 1 116 ? -12.651 5.854 50.928 1.00 49.47 116 GLU A N 1
ATOM 889 C CA . GLU A 1 116 ? -14.046 5.485 51.109 1.00 49.47 116 GLU A CA 1
ATOM 890 C C . GLU A 1 116 ? -14.963 6.311 50.204 1.00 49.47 116 GLU A C 1
ATOM 892 O O . GLU A 1 116 ? -14.770 7.506 49.981 1.00 49.47 116 GLU A O 1
ATOM 897 N N . SER A 1 117 ? -15.948 5.608 49.657 1.00 51.31 117 SER A N 1
ATOM 898 C CA . SER A 1 117 ? -16.899 6.062 48.658 1.00 51.31 117 SER A CA 1
ATOM 899 C C . SER A 1 117 ? -17.708 7.273 49.120 1.00 51.31 117 SER A C 1
ATOM 901 O O . SER A 1 117 ? -18.478 7.186 50.074 1.00 51.31 117 SER A O 1
ATOM 903 N N . GLN A 1 118 ? -17.624 8.364 48.363 1.00 44.88 118 GLN A N 1
ATOM 904 C CA . GLN A 1 118 ? -18.678 9.369 48.302 1.00 44.88 118 GLN A CA 1
ATOM 905 C C . GLN A 1 118 ? -19.273 9.290 46.892 1.00 44.88 118 GLN A C 1
ATOM 907 O O . GLN A 1 118 ? -18.595 9.596 45.911 1.00 44.88 118 GLN A O 1
ATOM 912 N N . GLU A 1 119 ? -20.503 8.780 46.782 1.00 47.16 119 GLU A N 1
ATOM 913 C CA . GLU A 1 119 ? -21.236 8.660 45.518 1.00 47.16 119 GLU A CA 1
ATOM 914 C C . GLU A 1 119 ? -21.507 10.052 44.938 1.00 47.16 119 GLU A C 1
ATOM 916 O O . GLU A 1 119 ? -22.489 10.720 45.256 1.00 47.16 119 GLU A O 1
ATOM 921 N N . VAL A 1 120 ? -20.603 10.496 44.070 1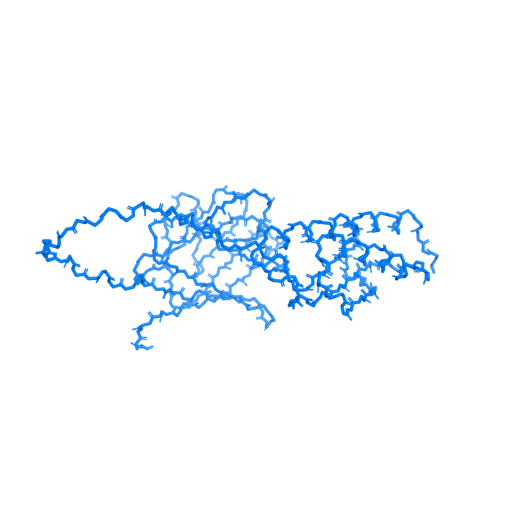.00 48.97 120 VAL A N 1
ATOM 922 C CA . VAL A 1 120 ? -20.871 11.559 43.106 1.00 48.97 120 VAL A CA 1
ATOM 923 C C . VAL A 1 120 ? -21.650 10.915 41.955 1.00 48.97 120 VAL A C 1
ATOM 925 O O . VAL A 1 120 ? -21.184 9.903 41.424 1.00 48.97 120 VAL A O 1
ATOM 928 N N . PRO A 1 121 ? -22.809 11.458 41.537 1.00 49.31 121 PRO A N 1
ATOM 929 C CA . PRO A 1 121 ? -23.513 10.971 40.358 1.00 49.31 121 PRO A CA 1
ATOM 930 C C . PRO A 1 121 ? -22.565 11.016 39.158 1.00 49.31 121 PRO A C 1
ATOM 932 O O . PRO A 1 121 ? -22.142 12.092 38.730 1.00 49.31 121 PRO A O 1
ATOM 935 N N . LEU A 1 122 ? -22.184 9.843 38.648 1.00 53.91 122 LEU A N 1
ATOM 936 C CA . LEU A 1 122 ? -21.370 9.745 37.444 1.00 53.91 122 LEU A CA 1
ATOM 937 C 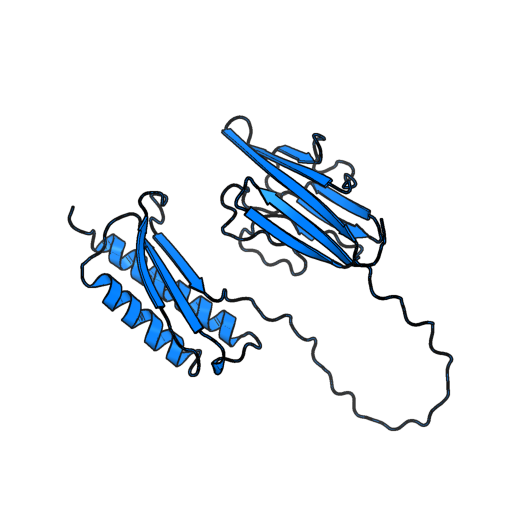C . LEU A 1 122 ? -22.129 10.436 36.302 1.00 53.91 122 LEU A C 1
ATOM 939 O O . LEU A 1 122 ? -23.319 10.156 36.118 1.00 53.91 122 LEU A O 1
ATOM 943 N N . PRO A 1 123 ? -21.481 11.326 35.527 1.00 47.97 123 PRO A N 1
ATOM 944 C CA . PRO A 1 123 ? -22.082 11.822 34.300 1.00 47.97 123 PRO A CA 1
ATOM 945 C C . PRO A 1 123 ? -22.461 10.617 33.425 1.00 47.97 123 PRO A C 1
ATOM 947 O O . PRO A 1 123 ? -21.748 9.607 33.445 1.00 47.97 123 PRO A O 1
ATOM 950 N N . PRO A 1 124 ? -23.587 10.688 32.692 1.00 52.91 124 PRO A N 1
ATOM 951 C CA . PRO A 1 124 ? -24.058 9.575 31.881 1.00 52.91 124 PRO A CA 1
ATOM 952 C C . PRO A 1 124 ? -22.920 9.067 31.000 1.00 52.91 124 PRO A C 1
ATOM 954 O O . PRO A 1 124 ? -22.202 9.864 30.388 1.00 52.91 124 PRO A O 1
ATOM 957 N N . ALA A 1 125 ? -22.744 7.743 30.985 1.00 51.00 125 ALA A N 1
ATOM 958 C CA . ALA A 1 125 ? -21.758 7.074 30.154 1.00 51.00 125 ALA A CA 1
ATOM 959 C C . ALA A 1 125 ? -21.857 7.642 28.735 1.00 51.00 125 ALA A C 1
ATOM 961 O O . ALA A 1 125 ? -22.925 7.593 28.120 1.00 51.00 125 ALA A O 1
ATOM 962 N N . GLN A 1 126 ? -20.766 8.242 28.249 1.00 49.88 126 GLN A N 1
ATOM 963 C CA . GLN A 1 126 ? -20.729 8.735 26.880 1.00 49.88 126 GLN A CA 1
ATOM 964 C C . GLN A 1 126 ? -21.072 7.558 25.957 1.00 49.88 126 GLN A C 1
ATOM 966 O O . GLN A 1 126 ? -20.494 6.479 26.131 1.00 49.88 126 GLN A O 1
ATOM 971 N N . PRO A 1 127 ? -22.027 7.723 25.022 1.00 56.47 127 PRO A N 1
ATOM 972 C CA . PRO A 1 127 ? -22.327 6.677 24.061 1.00 56.47 127 PRO A CA 1
ATOM 973 C C . PRO A 1 127 ? -21.034 6.292 23.332 1.00 56.47 127 PRO A C 1
ATOM 975 O O . PRO A 1 127 ? -20.168 7.156 23.134 1.00 56.47 127 PRO A O 1
ATOM 978 N N . PRO A 1 128 ? -20.867 5.007 22.972 1.00 54.16 128 PRO A N 1
ATOM 979 C CA . PRO A 1 128 ? -19.673 4.560 22.272 1.00 54.16 128 PRO A CA 1
ATOM 980 C C . PRO A 1 128 ? -19.443 5.445 21.038 1.00 54.16 128 PRO A C 1
ATOM 982 O O . PRO A 1 128 ? -20.415 5.824 20.377 1.00 54.16 128 PRO A O 1
ATOM 985 N N . PRO A 1 129 ? -18.185 5.818 20.742 1.00 59.44 129 PRO A N 1
ATOM 986 C CA . PRO A 1 129 ? -17.888 6.676 19.610 1.00 59.44 129 PRO A CA 1
ATOM 987 C C . PRO A 1 129 ? -18.422 6.025 18.340 1.00 59.44 129 PRO A C 1
ATOM 989 O O . PRO A 1 129 ? -18.125 4.867 18.038 1.00 59.44 129 PRO A O 1
ATOM 992 N N . GLU A 1 130 ? -19.225 6.787 17.609 1.00 75.44 130 GLU A N 1
ATOM 993 C CA . GLU A 1 130 ? -19.786 6.338 16.349 1.00 75.44 130 GLU A CA 1
ATOM 994 C C . GLU A 1 130 ? -18.654 5.939 15.393 1.00 75.44 130 GLU A C 1
ATOM 996 O O . GLU A 1 130 ? -17.642 6.645 15.278 1.00 75.44 130 GLU A O 1
ATOM 1001 N N . THR A 1 131 ? -18.802 4.781 14.753 1.00 81.62 131 THR A N 1
ATOM 1002 C CA . THR A 1 131 ? -17.806 4.221 13.837 1.00 81.62 131 THR A CA 1
ATOM 1003 C C . THR A 1 131 ? -18.428 4.074 12.455 1.00 81.62 131 THR A C 1
ATOM 1005 O O . THR A 1 131 ? -19.551 3.594 12.315 1.00 81.62 131 THR A O 1
ATOM 1008 N N . VAL A 1 132 ? -17.694 4.483 11.421 1.00 86.25 132 VAL A N 1
ATOM 1009 C CA . VAL A 1 132 ? -18.088 4.281 10.022 1.00 86.25 132 VAL A CA 1
ATOM 1010 C C . VAL A 1 132 ? -17.054 3.414 9.317 1.00 86.25 132 VAL A C 1
ATOM 1012 O O . VAL A 1 132 ? -15.845 3.566 9.502 1.00 86.25 132 VAL A O 1
ATOM 1015 N N . HIS A 1 133 ? -17.535 2.476 8.514 1.00 89.88 133 HIS A N 1
ATOM 1016 C CA . HIS A 1 133 ? -16.740 1.588 7.685 1.00 89.88 133 HIS A CA 1
ATOM 1017 C C . HIS A 1 133 ? -16.639 2.219 6.304 1.00 89.88 133 HIS A C 1
ATOM 1019 O O . HIS A 1 133 ? -17.608 2.245 5.546 1.00 89.88 133 HIS A O 1
ATOM 1025 N N . LEU A 1 134 ? -15.457 2.738 5.984 1.00 89.56 134 LEU A N 1
ATOM 1026 C CA . LEU A 1 134 ? -15.115 3.201 4.648 1.00 89.56 134 LEU A CA 1
ATOM 1027 C C . LEU A 1 134 ? -14.507 2.040 3.869 1.00 89.56 134 LEU A C 1
ATOM 1029 O O . LEU A 1 134 ? -13.382 1.617 4.124 1.00 89.56 134 LEU A O 1
ATOM 1033 N N . THR A 1 135 ? -15.246 1.559 2.887 1.00 90.56 135 THR A N 1
ATOM 1034 C CA . THR A 1 135 ? -14.790 0.554 1.937 1.00 90.56 135 THR A CA 1
ATOM 1035 C C . THR A 1 135 ? -14.283 1.238 0.676 1.00 90.56 135 THR A C 1
ATOM 1037 O O . THR A 1 135 ? -14.996 2.049 0.097 1.00 90.56 135 THR A O 1
ATOM 1040 N N . LEU A 1 136 ? -13.075 0.899 0.229 1.00 90.81 136 LEU A N 1
ATOM 1041 C CA . LEU A 1 136 ? -12.429 1.410 -0.978 1.00 90.81 136 LEU A CA 1
ATOM 1042 C C . LEU A 1 136 ? -12.211 0.271 -1.973 1.00 90.81 136 LEU A C 1
ATOM 1044 O O . LEU A 1 136 ? -11.729 -0.803 -1.608 1.00 90.81 136 LEU A O 1
ATOM 1048 N N . ARG A 1 137 ? -12.559 0.511 -3.235 1.00 87.75 137 ARG A N 1
ATOM 1049 C CA . ARG A 1 137 ? -12.559 -0.483 -4.310 1.00 87.75 137 ARG A CA 1
ATOM 1050 C C . ARG A 1 137 ? -11.834 0.031 -5.538 1.00 87.75 137 ARG A C 1
ATOM 1052 O O . ARG A 1 137 ? -11.916 1.209 -5.871 1.00 87.75 137 ARG A O 1
ATOM 1059 N N . TYR A 1 138 ? -11.142 -0.870 -6.220 1.00 82.56 138 TYR A N 1
ATOM 1060 C CA . TYR A 1 138 ? -10.519 -0.595 -7.508 1.00 82.56 138 TYR A CA 1
ATOM 1061 C C . TYR A 1 138 ? -10.600 -1.833 -8.389 1.00 82.56 138 TYR A C 1
ATOM 1063 O O . TYR A 1 138 ? -10.044 -2.880 -8.051 1.00 82.56 138 TYR A O 1
ATOM 1071 N N . GLY A 1 139 ? -11.290 -1.711 -9.521 1.00 75.75 139 GLY A N 1
ATOM 1072 C CA . GLY A 1 139 ? -11.567 -2.860 -10.379 1.00 75.75 139 GLY A CA 1
ATOM 1073 C C . GLY A 1 139 ? -12.287 -3.987 -9.626 1.00 75.75 139 GLY A C 1
ATOM 1074 O O . GLY A 1 139 ? -13.021 -3.745 -8.664 1.00 75.75 139 GLY A O 1
ATOM 1075 N N . ALA A 1 140 ? -12.083 -5.226 -10.077 1.00 69.81 140 ALA A N 1
ATOM 1076 C CA . ALA A 1 140 ? -12.696 -6.409 -9.472 1.00 69.81 140 ALA A CA 1
ATOM 1077 C C . ALA A 1 140 ? -11.928 -6.934 -8.244 1.00 69.81 140 ALA A C 1
ATOM 1079 O O . ALA A 1 140 ? -12.535 -7.525 -7.354 1.00 69.81 140 ALA A O 1
ATOM 1080 N N . ASP A 1 141 ? -10.616 -6.691 -8.181 1.00 66.44 141 ASP A N 1
ATOM 1081 C CA . ASP A 1 141 ? -9.715 -7.467 -7.319 1.00 66.44 141 ASP A CA 1
ATOM 1082 C C . ASP A 1 141 ? -9.269 -6.730 -6.053 1.00 66.44 141 ASP A C 1
ATOM 1084 O O . ASP A 1 141 ? -8.823 -7.354 -5.089 1.00 66.44 141 ASP A O 1
ATOM 1088 N N . PHE A 1 142 ? -9.364 -5.398 -6.027 1.00 78.38 142 PHE A N 1
ATOM 1089 C CA . PHE A 1 142 ? -8.962 -4.618 -4.864 1.00 78.38 142 PHE A CA 1
ATOM 1090 C C . PHE A 1 142 ? -10.171 -4.192 -4.039 1.00 78.38 142 PHE A C 1
ATOM 1092 O O . PHE A 1 142 ? -11.051 -3.468 -4.511 1.00 78.38 142 PHE A O 1
ATOM 1099 N N . HIS A 1 143 ? -10.146 -4.588 -2.770 1.00 82.19 143 HIS A N 1
ATOM 1100 C CA . HIS A 1 143 ? -11.136 -4.239 -1.767 1.00 82.19 143 HIS A CA 1
ATOM 1101 C C . HIS A 1 143 ? -10.435 -3.981 -0.434 1.00 82.19 143 HIS A C 1
ATOM 1103 O O . HIS A 1 143 ? -9.677 -4.823 0.052 1.00 82.19 143 HIS A O 1
ATOM 1109 N N . TRP A 1 144 ? -10.668 -2.811 0.150 1.00 84.31 144 TRP A N 1
ATOM 1110 C CA . TRP A 1 144 ? -10.022 -2.397 1.387 1.00 84.31 144 TRP A CA 1
ATOM 1111 C C . TRP A 1 144 ? -11.020 -1.722 2.318 1.00 84.31 144 TRP A C 1
ATOM 1113 O O . TRP A 1 144 ? -11.650 -0.743 1.933 1.00 84.31 144 TRP A O 1
ATOM 1123 N N . VAL A 1 145 ? -11.152 -2.237 3.539 1.00 85.12 145 VAL A N 1
ATOM 1124 C CA . VAL A 1 145 ? -12.101 -1.734 4.539 1.00 85.12 145 VAL A CA 1
ATOM 1125 C C . VAL A 1 145 ? -11.339 -1.008 5.643 1.00 85.12 145 VAL A C 1
ATOM 1127 O O . VAL A 1 145 ? -10.399 -1.548 6.226 1.00 85.12 145 VAL A O 1
ATOM 1130 N N . CYS A 1 146 ? -11.752 0.224 5.925 1.00 83.38 146 CYS A N 1
ATOM 1131 C CA . CYS A 1 146 ? -11.189 1.097 6.945 1.00 83.38 146 CYS A CA 1
ATOM 1132 C C . CYS A 1 146 ? -12.256 1.415 7.991 1.00 83.38 146 CYS A C 1
ATOM 1134 O O . CYS A 1 146 ? -13.303 1.960 7.651 1.00 83.38 146 CYS A O 1
ATOM 1136 N N . HIS A 1 147 ? -11.963 1.164 9.263 1.00 84.56 147 HIS A N 1
ATOM 1137 C CA . HIS A 1 147 ? -12.819 1.603 10.364 1.00 84.56 147 HIS A CA 1
ATOM 1138 C C . HIS A 1 147 ? -12.395 3.004 10.799 1.00 84.56 147 HIS A C 1
ATOM 1140 O O . HIS A 1 147 ? -11.243 3.224 11.181 1.00 84.56 147 HIS A O 1
ATOM 1146 N N . LEU A 1 148 ? -13.315 3.958 10.710 1.00 83.56 148 LEU A N 1
ATOM 1147 C CA . LEU A 1 148 ? -13.082 5.348 11.071 1.00 83.56 148 LEU A CA 1
ATOM 1148 C C . LEU A 1 148 ? -13.847 5.651 12.354 1.00 83.56 148 LEU A C 1
ATOM 1150 O O . LEU A 1 148 ? -15.075 5.707 12.349 1.00 83.56 148 LEU A O 1
ATOM 1154 N N . ALA A 1 149 ? -13.126 5.896 13.444 1.00 81.12 149 ALA A N 1
ATOM 1155 C CA . ALA A 1 149 ? -13.720 6.473 14.643 1.00 81.12 149 ALA A CA 1
ATOM 1156 C C . ALA A 1 149 ? -14.045 7.954 14.400 1.00 81.12 149 ALA A C 1
ATOM 1158 O O . ALA A 1 149 ? -13.303 8.645 13.694 1.00 81.12 149 ALA A O 1
ATOM 1159 N N . SER A 1 150 ? -15.147 8.443 14.969 1.00 80.75 150 SER A N 1
ATOM 1160 C CA . SER A 1 150 ? -15.479 9.870 14.928 1.00 80.75 150 SER A CA 1
ATOM 1161 C C . SER A 1 150 ? -14.393 10.686 15.641 1.00 80.75 150 SER A C 1
ATOM 1163 O O . SER A 1 150 ? -14.097 10.460 16.816 1.00 80.75 150 SER A O 1
ATOM 1165 N N . ALA A 1 151 ? -13.774 11.625 14.925 1.00 76.31 151 ALA A N 1
ATOM 1166 C CA . ALA A 1 151 ? -12.720 12.494 15.432 1.00 76.31 151 ALA A CA 1
ATOM 1167 C C . ALA A 1 151 ? -12.687 13.836 14.672 1.00 76.31 151 ALA A C 1
ATOM 1169 O O . ALA A 1 151 ? -12.863 13.875 13.455 1.00 76.31 151 ALA A O 1
ATOM 1170 N N . PRO A 1 152 ? -12.376 14.959 15.346 1.00 73.94 152 PRO A N 1
ATOM 1171 C CA . PRO A 1 152 ? -12.335 16.275 14.698 1.00 73.94 152 PRO A CA 1
ATOM 1172 C C . PRO A 1 152 ? -11.134 16.462 13.749 1.00 73.94 152 PRO A C 1
ATOM 1174 O O . PRO A 1 152 ? -11.087 17.439 12.997 1.00 73.94 152 PRO A O 1
ATOM 1177 N N . GLY A 1 153 ? -10.148 15.562 13.803 1.00 82.38 153 GLY A N 1
ATOM 1178 C CA . GLY A 1 153 ? -8.899 15.652 13.051 1.00 82.38 153 GLY A CA 1
ATOM 1179 C C . GLY A 1 153 ? -9.023 15.223 11.589 1.00 82.38 153 GLY A C 1
ATOM 1180 O O . GLY A 1 153 ? -9.796 14.333 11.244 1.00 82.38 153 GLY A O 1
ATOM 1181 N N . TRP A 1 154 ? -8.206 15.842 10.734 1.00 84.50 154 TRP A N 1
ATOM 1182 C CA . TRP A 1 154 ? -7.996 15.399 9.358 1.00 84.50 154 TRP A CA 1
ATOM 1183 C C . TRP A 1 154 ? -6.947 14.294 9.313 1.00 84.50 154 TRP A C 1
ATOM 1185 O O . TRP A 1 154 ? -5.860 14.424 9.874 1.00 84.50 154 TRP A O 1
ATOM 1195 N N . VAL A 1 155 ? -7.277 13.225 8.605 1.00 85.19 155 VAL A N 1
ATOM 1196 C CA . VAL A 1 155 ? -6.497 11.999 8.510 1.00 85.19 155 VAL A CA 1
ATOM 1197 C C . VAL A 1 155 ? -6.126 11.777 7.045 1.00 85.19 155 VAL A C 1
ATOM 1199 O O . VAL A 1 155 ? -7.013 11.762 6.198 1.00 85.19 155 VAL A O 1
ATOM 1202 N N . PRO A 1 156 ? -4.849 11.637 6.672 1.00 84.56 156 PRO A N 1
ATOM 1203 C CA . PRO A 1 156 ? -4.494 11.375 5.284 1.00 84.56 156 PRO A CA 1
ATOM 1204 C C . PRO A 1 156 ? -5.013 10.027 4.794 1.00 84.56 156 PRO A C 1
ATOM 1206 O O . PRO A 1 156 ? -4.936 9.019 5.499 1.00 84.56 156 PRO A O 1
ATOM 1209 N N . LEU A 1 157 ? -5.481 10.034 3.548 1.00 85.56 157 LEU A N 1
ATOM 1210 C CA . LEU A 1 157 ? -5.861 8.880 2.750 1.00 85.56 157 LEU A CA 1
ATOM 1211 C C . LEU A 1 157 ? -4.932 8.788 1.538 1.00 85.56 157 LEU A C 1
ATOM 1213 O O . LEU A 1 157 ? -4.921 9.662 0.664 1.00 85.56 157 LEU A O 1
ATOM 1217 N N . GLY A 1 158 ? -4.152 7.715 1.467 1.00 76.94 158 GLY A N 1
ATOM 1218 C CA . GLY A 1 158 ? -3.246 7.504 0.345 1.00 76.94 158 GLY A CA 1
ATOM 1219 C C . GLY A 1 158 ? -2.235 6.392 0.571 1.00 76.94 158 GLY A C 1
ATOM 1220 O O . GLY A 1 158 ? -2.217 5.726 1.611 1.00 76.94 158 GLY A O 1
ATOM 1221 N N . ARG A 1 159 ? -1.376 6.197 -0.433 1.00 69.88 159 ARG A N 1
ATOM 1222 C CA . ARG A 1 159 ? -0.236 5.277 -0.354 1.00 69.88 159 ARG A CA 1
ATOM 1223 C C . ARG A 1 159 ? 0.962 5.985 0.247 1.00 69.88 159 ARG A C 1
ATOM 1225 O O . ARG A 1 159 ? 1.314 7.086 -0.161 1.00 69.88 159 ARG A O 1
ATOM 1232 N N . TRP A 1 160 ? 1.613 5.343 1.198 1.00 65.50 160 TRP A N 1
ATOM 1233 C CA . TRP A 1 160 ? 2.641 5.988 2.001 1.00 65.50 160 TRP A CA 1
ATOM 1234 C C . TRP A 1 160 ? 3.961 6.228 1.241 1.00 65.50 160 TRP A C 1
ATOM 1236 O O . TRP A 1 160 ? 4.329 5.462 0.350 1.00 65.50 160 TRP A O 1
ATOM 1246 N N . THR A 1 161 ? 4.682 7.298 1.604 1.00 54.41 161 THR A N 1
ATOM 1247 C CA . THR A 1 161 ? 6.007 7.670 1.064 1.00 54.41 161 THR A CA 1
ATOM 1248 C C . THR A 1 161 ? 7.137 7.642 2.105 1.00 54.41 161 THR A C 1
ATOM 1250 O O . THR A 1 161 ? 8.257 8.014 1.771 1.00 54.41 161 THR A O 1
ATOM 1253 N N . GLY A 1 162 ? 6.885 7.189 3.343 1.00 45.41 162 GLY A N 1
ATOM 1254 C CA . GLY A 1 162 ? 7.936 6.881 4.331 1.00 45.41 162 GLY A CA 1
ATOM 1255 C C . GLY A 1 162 ? 8.014 7.765 5.587 1.00 45.41 162 GLY A C 1
ATOM 1256 O O . GLY A 1 162 ? 8.674 7.365 6.542 1.00 45.41 162 GLY A O 1
ATOM 1257 N N . SER A 1 163 ? 7.312 8.903 5.664 1.00 44.97 163 SER A N 1
ATOM 1258 C CA . SER A 1 163 ? 7.271 9.755 6.873 1.00 44.97 163 SER A CA 1
ATOM 1259 C C . SER A 1 163 ? 6.063 9.409 7.751 1.00 44.97 163 SER A C 1
ATOM 1261 O O . SER A 1 163 ? 4.929 9.470 7.285 1.00 44.97 163 SER A O 1
ATOM 1263 N N . ARG A 1 164 ? 6.275 8.970 8.998 1.00 46.25 164 ARG A N 1
ATOM 1264 C CA . ARG A 1 164 ? 5.199 8.482 9.886 1.00 46.25 164 ARG A CA 1
ATOM 1265 C C . ARG A 1 164 ? 4.291 9.637 10.346 1.00 46.25 164 ARG A C 1
ATOM 1267 O O . ARG A 1 164 ? 4.767 10.534 11.031 1.00 46.25 164 ARG A O 1
ATOM 1274 N N . HIS A 1 165 ? 2.992 9.546 10.052 1.00 48.31 165 HIS A N 1
ATOM 1275 C CA . HIS A 1 165 ? 1.931 10.265 10.765 1.00 48.31 165 HIS A CA 1
ATOM 1276 C C . HIS A 1 165 ? 1.035 9.251 11.498 1.00 48.31 165 HIS A C 1
ATOM 1278 O O . HIS A 1 165 ? 0.618 8.239 10.915 1.00 48.31 165 HIS A O 1
ATOM 1284 N N . ASP A 1 166 ? 0.786 9.506 12.785 1.00 44.34 166 ASP A N 1
ATOM 1285 C CA . ASP A 1 166 ? 0.165 8.559 13.726 1.00 44.34 166 ASP A CA 1
ATOM 1286 C C . ASP A 1 166 ? -1.336 8.321 13.478 1.00 44.34 166 ASP A C 1
ATOM 1288 O O . ASP A 1 166 ? -1.857 7.281 13.867 1.00 44.34 166 ASP A O 1
ATOM 1292 N N . ALA A 1 167 ? -2.017 9.214 12.754 1.00 55.91 167 ALA A N 1
ATOM 1293 C CA . ALA A 1 167 ? -3.430 9.085 12.400 1.00 55.91 167 ALA A CA 1
ATOM 1294 C C . ALA A 1 167 ? -3.588 9.138 10.876 1.00 55.91 167 ALA A C 1
ATOM 1296 O O . ALA A 1 167 ? -3.845 10.203 10.337 1.00 55.91 167 ALA A O 1
ATOM 1297 N N . SER A 1 168 ? -3.366 8.019 10.174 1.00 59.81 168 SER A N 1
ATOM 1298 C CA . SER A 1 168 ? -3.460 7.895 8.704 1.00 59.81 168 SER A CA 1
ATOM 1299 C C . SER A 1 168 ? -4.316 6.686 8.315 1.00 59.81 168 SER A C 1
ATOM 1301 O O . SER A 1 168 ? -4.127 5.599 8.860 1.00 59.81 168 SER A O 1
ATOM 1303 N N . VAL A 1 169 ? -5.221 6.844 7.346 1.00 65.19 169 VAL A N 1
ATOM 1304 C CA . VAL A 1 169 ? -5.931 5.721 6.715 1.00 65.19 169 VAL A CA 1
ATOM 1305 C C . VAL A 1 169 ? -5.072 5.234 5.562 1.00 65.19 169 VAL A C 1
ATOM 1307 O O . VAL A 1 169 ? -4.973 5.856 4.501 1.00 65.19 169 VAL A O 1
ATOM 1310 N N . ARG A 1 170 ? -4.375 4.130 5.814 1.00 69.56 170 ARG A N 1
ATOM 1311 C CA . ARG A 1 170 ? -3.313 3.642 4.938 1.00 69.56 170 ARG A CA 1
ATOM 1312 C C . ARG A 1 170 ? -3.876 2.693 3.908 1.00 69.56 170 ARG A C 1
ATOM 1314 O O . ARG A 1 170 ? -4.413 1.643 4.251 1.00 69.56 170 ARG A O 1
ATOM 1321 N N . LEU A 1 171 ? -3.684 3.051 2.647 1.00 69.44 171 LEU A N 1
ATOM 1322 C CA . LEU A 1 171 ? -3.916 2.120 1.560 1.00 69.44 171 LEU A CA 1
ATOM 1323 C C . LEU A 1 171 ? -2.747 1.134 1.479 1.00 69.44 171 LEU A C 1
ATOM 1325 O O . LEU A 1 171 ? -1.595 1.541 1.676 1.00 69.44 171 LEU A O 1
ATOM 1329 N N . PRO A 1 172 ? -3.010 -0.145 1.176 1.00 64.12 172 PRO A N 1
ATOM 1330 C CA . PRO A 1 172 ? -1.958 -1.141 1.093 1.00 64.12 172 PRO A CA 1
ATOM 1331 C C . PRO A 1 172 ? -0.900 -0.782 0.052 1.00 64.12 172 PRO A C 1
ATOM 1333 O O . PRO A 1 172 ? -1.201 -0.255 -1.022 1.00 64.12 172 PRO A O 1
ATOM 1336 N N . GLU A 1 173 ? 0.360 -1.122 0.326 1.00 62.50 173 GLU A N 1
ATOM 1337 C CA . GLU A 1 173 ? 1.465 -0.824 -0.593 1.00 62.50 173 GLU A CA 1
ATOM 1338 C C . GLU A 1 173 ? 1.298 -1.502 -1.963 1.00 62.50 173 GLU A C 1
ATOM 1340 O O . GLU A 1 173 ? 1.767 -0.961 -2.970 1.00 62.50 173 GLU A O 1
ATOM 1345 N N . TYR A 1 174 ? 0.569 -2.625 -2.014 1.00 59.38 174 TYR A N 1
ATOM 1346 C CA . TYR A 1 174 ? 0.244 -3.368 -3.232 1.00 59.38 174 TYR A CA 1
ATOM 1347 C C . TYR A 1 174 ? -0.814 -2.700 -4.125 1.00 59.38 174 TYR A C 1
ATOM 1349 O O . TYR A 1 174 ? -1.011 -3.160 -5.246 1.00 59.38 174 TYR A O 1
ATOM 1357 N N . ALA A 1 175 ? -1.458 -1.607 -3.694 1.00 65.69 175 ALA A N 1
ATOM 1358 C CA . ALA A 1 175 ? -2.390 -0.827 -4.517 1.00 65.69 175 ALA A CA 1
ATOM 1359 C C . ALA A 1 175 ? -1.641 0.012 -5.578 1.00 65.69 175 ALA A C 1
ATOM 1361 O O . ALA A 1 175 ? -1.714 1.237 -5.603 1.00 65.69 175 ALA A O 1
ATOM 1362 N N . THR A 1 176 ? -0.832 -0.630 -6.425 1.00 68.88 176 THR A N 1
ATOM 1363 C CA . THR A 1 176 ? 0.151 0.014 -7.318 1.00 68.88 176 THR A CA 1
ATOM 1364 C C . THR A 1 176 ? -0.445 1.034 -8.279 1.00 68.88 176 THR A C 1
ATOM 1366 O O . THR A 1 176 ? 0.241 1.999 -8.611 1.00 68.88 176 THR A O 1
ATOM 1369 N N . PHE A 1 177 ? -1.712 0.854 -8.641 1.00 71.62 177 PHE A N 1
ATOM 1370 C CA . PHE A 1 177 ? -2.510 1.752 -9.468 1.00 71.62 177 PHE A CA 1
ATOM 1371 C C . PHE A 1 177 ? -2.776 3.113 -8.810 1.00 71.62 177 PHE A C 1
ATOM 1373 O O . PHE A 1 177 ? -2.985 4.094 -9.519 1.00 71.62 177 PHE A O 1
ATOM 1380 N N . LEU A 1 178 ? -2.748 3.219 -7.476 1.00 75.06 178 LEU A N 1
ATOM 1381 C CA . LEU A 1 178 ? -2.919 4.506 -6.805 1.00 75.06 178 LEU A CA 1
ATOM 1382 C C . LEU A 1 178 ? -1.616 5.287 -6.761 1.00 75.06 178 LEU A C 1
ATOM 1384 O O . LEU A 1 178 ? -0.558 4.714 -6.481 1.00 75.06 178 LEU A O 1
ATOM 1388 N N . PRO A 1 179 ? -1.674 6.612 -6.934 1.00 73.25 179 PRO A N 1
ATOM 1389 C CA . PRO A 1 179 ? -0.502 7.442 -6.748 1.00 73.25 179 PRO A CA 1
ATOM 1390 C C . PRO A 1 179 ? 0.038 7.319 -5.322 1.00 73.25 179 PRO A C 1
ATOM 1392 O O . PRO A 1 179 ? -0.703 7.276 -4.340 1.00 73.25 179 PRO A O 1
ATOM 1395 N N . ARG A 1 180 ? 1.369 7.291 -5.215 1.00 78.19 180 ARG A N 1
ATOM 1396 C CA . ARG A 1 180 ? 2.053 7.450 -3.931 1.00 78.19 180 ARG A CA 1
ATOM 1397 C C . ARG A 1 180 ? 1.847 8.874 -3.407 1.00 78.19 180 ARG A C 1
ATOM 1399 O O . ARG A 1 180 ? 1.879 9.840 -4.179 1.00 78.19 180 ARG A O 1
ATOM 1406 N N . GLY A 1 181 ? 1.694 8.985 -2.096 1.00 74.56 181 GLY A N 1
ATOM 1407 C CA . GLY A 1 181 ? 1.468 10.217 -1.357 1.00 74.56 181 GLY A CA 1
ATOM 1408 C C . GLY A 1 181 ? 0.053 10.332 -0.793 1.00 74.56 181 GLY A C 1
ATOM 1409 O O . GLY A 1 181 ? -0.882 9.640 -1.193 1.00 74.56 181 GLY A O 1
ATOM 1410 N N . GLU A 1 182 ? -0.085 11.259 0.145 1.00 80.81 182 GLU A N 1
ATOM 1411 C CA . GLU A 1 182 ? -1.343 11.629 0.784 1.00 80.81 182 GLU A CA 1
ATOM 1412 C C . GLU A 1 182 ? -2.004 12.715 -0.064 1.00 80.81 182 GLU A C 1
ATOM 1414 O O . GLU A 1 182 ? -1.758 13.898 0.146 1.00 80.81 182 GLU A O 1
ATOM 1419 N N . LEU A 1 183 ? -2.763 12.339 -1.095 1.00 86.12 183 LEU A N 1
ATOM 1420 C CA . LEU A 1 183 ? -3.406 13.324 -1.977 1.00 86.12 183 LEU A CA 1
ATOM 1421 C C . LEU A 1 183 ? -4.729 13.846 -1.408 1.00 86.12 183 LEU A C 1
ATOM 1423 O O . LEU A 1 183 ? -5.131 14.967 -1.728 1.00 86.12 183 LEU A O 1
ATOM 1427 N N . VAL A 1 184 ? -5.373 13.068 -0.541 1.00 90.31 184 VAL A N 1
ATOM 1428 C CA . VAL A 1 184 ? -6.654 13.384 0.094 1.00 90.31 184 VAL A CA 1
ATOM 1429 C C . VAL A 1 184 ? -6.495 13.279 1.606 1.00 90.31 184 VAL A C 1
ATOM 1431 O O . VAL A 1 184 ? -5.799 12.399 2.100 1.00 90.31 184 VAL A O 1
ATOM 1434 N N . TYR A 1 185 ? -7.148 14.174 2.334 1.00 90.62 185 TYR A N 1
ATOM 1435 C CA . TYR A 1 185 ? -7.439 14.031 3.752 1.00 90.62 185 TYR A CA 1
ATOM 1436 C C . TYR A 1 185 ? -8.905 13.643 3.913 1.00 90.62 185 TYR A C 1
ATOM 1438 O O . TYR A 1 185 ? -9.754 14.136 3.173 1.00 90.62 185 TYR A O 1
ATOM 1446 N N . LEU A 1 186 ? -9.200 12.793 4.885 1.00 91.19 186 LEU A N 1
ATOM 1447 C CA . LEU A 1 186 ? -10.547 12.458 5.315 1.00 91.19 186 LEU A CA 1
ATOM 1448 C C . LEU A 1 186 ? -10.775 12.910 6.750 1.00 91.19 186 LEU A C 1
ATOM 1450 O O . LEU A 1 186 ? -9.842 12.965 7.551 1.00 91.19 186 LEU A O 1
ATOM 1454 N N . ARG A 1 187 ? -12.021 13.219 7.075 1.00 90.81 187 ARG A N 1
ATOM 1455 C CA . ARG A 1 187 ? -12.473 13.497 8.437 1.00 90.81 187 ARG A CA 1
ATOM 1456 C C . ARG A 1 187 ? -13.826 12.840 8.639 1.00 90.81 187 ARG A C 1
ATOM 1458 O O . ARG A 1 187 ? -14.656 12.873 7.737 1.00 90.81 187 ARG A O 1
ATOM 1465 N N . HIS A 1 188 ? -14.033 12.265 9.815 1.00 89.12 188 HIS A N 1
ATOM 1466 C CA . HIS A 1 188 ? -15.294 11.659 10.220 1.00 89.12 188 HIS A CA 1
ATOM 1467 C C . HIS A 1 188 ? -15.769 12.341 11.505 1.00 89.12 188 HIS A C 1
ATOM 1469 O O . HIS A 1 188 ? -15.073 12.282 12.513 1.00 89.12 188 HIS A O 1
ATOM 1475 N N . GLN A 1 189 ? -16.923 13.010 11.471 1.00 86.81 189 GLN A N 1
ATOM 1476 C CA . GLN A 1 189 ? -17.482 13.727 12.620 1.00 86.81 189 GLN A CA 1
ATOM 1477 C C . GLN A 1 189 ? -18.993 13.472 12.726 1.00 86.81 189 GLN A C 1
ATOM 1479 O O . GLN A 1 189 ? -19.782 14.077 11.997 1.00 86.81 189 GLN A O 1
ATOM 1484 N N . GLY A 1 190 ? -19.388 12.585 13.647 1.00 83.88 190 GLY A N 1
ATOM 1485 C CA . GLY A 1 190 ? -20.760 12.050 13.712 1.00 83.88 190 GLY A CA 1
ATOM 1486 C C . GLY A 1 190 ? -21.152 11.399 12.383 1.00 83.88 190 GLY A C 1
ATOM 1487 O O . GLY A 1 190 ? -20.287 10.907 11.674 1.00 83.88 190 GLY A O 1
ATOM 1488 N N . HIS A 1 191 ? -22.405 11.527 11.946 1.00 84.62 191 HIS A N 1
ATOM 1489 C CA . HIS A 1 191 ? -22.897 10.986 10.664 1.00 84.62 191 HIS A CA 1
ATOM 1490 C C . HIS A 1 191 ? -22.353 11.658 9.379 1.00 84.62 191 HIS A C 1
ATOM 1492 O O . HIS A 1 191 ? -23.028 11.697 8.345 1.00 84.62 191 HIS A O 1
ATOM 1498 N N . ARG A 1 192 ? -21.161 12.265 9.414 1.00 90.12 192 ARG A N 1
ATOM 1499 C CA . ARG A 1 192 ? -20.561 12.956 8.265 1.00 90.12 192 ARG A CA 1
ATOM 1500 C C . ARG A 1 192 ? -19.128 12.513 8.035 1.00 90.12 192 ARG A C 1
ATOM 1502 O O . ARG A 1 192 ? -18.292 12.591 8.932 1.00 90.12 192 ARG A O 1
ATOM 1509 N N . VAL A 1 193 ? -18.845 12.132 6.793 1.00 91.69 193 VAL A N 1
ATOM 1510 C CA . VAL A 1 193 ? -17.489 11.944 6.278 1.00 91.69 193 VAL A CA 1
ATOM 1511 C C . VAL A 1 193 ? -17.213 13.037 5.258 1.00 91.69 193 VAL A C 1
ATOM 1513 O O . VAL A 1 193 ? -18.048 13.324 4.403 1.00 91.69 193 VAL A O 1
ATOM 1516 N N . GLU A 1 194 ? -16.048 13.661 5.349 1.00 94.88 194 GLU A N 1
ATOM 1517 C CA . GLU A 1 194 ? -15.624 14.724 4.445 1.00 94.88 194 GLU A CA 1
ATOM 1518 C C . GLU A 1 194 ? -14.247 14.424 3.865 1.00 94.88 194 GLU A C 1
ATOM 1520 O O . GLU A 1 194 ? -13.383 13.863 4.540 1.00 94.88 194 GLU A O 1
ATOM 1525 N N . PHE A 1 195 ? -14.031 14.871 2.632 1.00 94.50 195 PHE A N 1
ATOM 1526 C CA . PHE A 1 195 ? -12.760 14.812 1.929 1.00 94.50 195 PHE A CA 1
ATOM 1527 C C . PHE A 1 195 ? -12.208 16.217 1.695 1.00 94.50 195 PHE A C 1
ATOM 1529 O O . PHE A 1 195 ? -12.919 17.116 1.246 1.00 94.50 195 PHE A O 1
ATOM 1536 N N . ALA A 1 196 ? -10.915 16.400 1.939 1.00 93.81 196 ALA A N 1
ATOM 1537 C CA . ALA A 1 196 ? -10.187 17.628 1.647 1.00 93.81 196 ALA A CA 1
ATOM 1538 C C . ALA A 1 196 ? -8.929 17.331 0.824 1.00 93.81 196 ALA A C 1
ATOM 1540 O O . ALA A 1 196 ? -8.326 16.263 0.925 1.00 93.81 196 ALA A O 1
ATOM 1541 N N . ARG A 1 197 ? -8.521 18.274 -0.028 1.00 92.56 197 ARG A N 1
ATOM 1542 C CA . ARG A 1 197 ? -7.334 18.102 -0.872 1.00 92.56 197 ARG A CA 1
ATOM 1543 C C . ARG A 1 197 ? -6.082 18.381 -0.05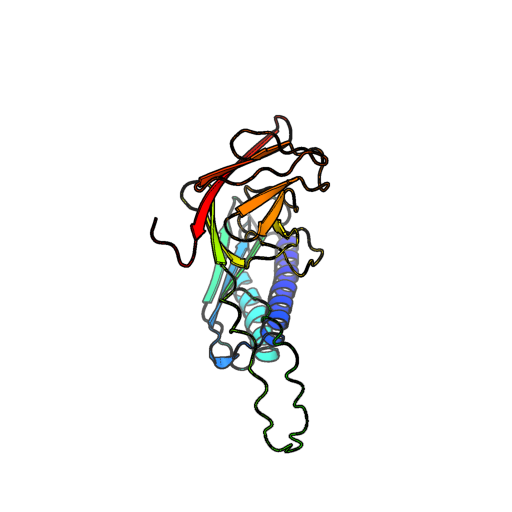3 1.00 92.56 197 ARG A C 1
ATOM 1545 O O . ARG A 1 197 ? -5.942 19.447 0.538 1.00 92.56 197 ARG A O 1
ATOM 1552 N N . SER A 1 198 ? -5.138 17.450 -0.090 1.00 88.38 198 SER A N 1
ATOM 1553 C CA . SER A 1 198 ? -3.797 17.692 0.434 1.00 88.38 198 SER A CA 1
ATOM 1554 C C . SER A 1 198 ? -3.015 18.677 -0.433 1.00 88.38 198 SER A C 1
ATOM 1556 O O . SER A 1 198 ? -3.245 18.797 -1.634 1.00 88.38 198 SER A O 1
ATOM 1558 N N . ARG A 1 199 ? -2.035 19.362 0.155 1.00 83.31 199 ARG A N 1
ATOM 1559 C CA . ARG A 1 199 ? -1.089 20.213 -0.590 1.00 83.31 199 ARG A CA 1
ATOM 1560 C C . ARG A 1 199 ? 0.057 19.417 -1.219 1.00 83.31 199 ARG A C 1
ATOM 1562 O O . ARG A 1 199 ? 0.825 19.958 -2.009 1.00 83.31 199 ARG A O 1
ATOM 1569 N N . VAL A 1 200 ? 0.165 18.133 -0.889 1.00 77.06 200 VAL A N 1
ATOM 1570 C CA . VAL A 1 200 ? 1.185 17.233 -1.424 1.00 77.06 200 VAL A CA 1
ATOM 1571 C C . VAL A 1 200 ? 0.886 16.919 -2.895 1.00 77.06 200 VAL A C 1
ATOM 1573 O O . VAL A 1 200 ? -0.254 16.611 -3.260 1.00 77.06 200 VAL A O 1
ATOM 1576 N N . ARG A 1 201 ? 1.934 16.998 -3.732 1.00 79.06 201 ARG A N 1
ATOM 1577 C CA . ARG A 1 201 ? 1.911 16.771 -5.193 1.00 79.06 201 ARG A CA 1
ATOM 1578 C C . ARG A 1 201 ? 0.787 17.563 -5.882 1.00 79.06 201 ARG A C 1
ATOM 1580 O O . ARG A 1 201 ? -0.187 16.968 -6.346 1.00 79.06 201 ARG A O 1
ATOM 1587 N N . PRO A 1 202 ? 0.896 18.902 -5.941 1.00 83.38 202 PRO A N 1
ATOM 1588 C CA . PRO A 1 202 ? -0.161 19.773 -6.462 1.00 83.38 202 PRO A CA 1
ATOM 1589 C C . PRO A 1 202 ? -0.461 19.558 -7.952 1.00 83.38 202 PRO A C 1
ATOM 1591 O O . PRO A 1 202 ? -1.516 19.973 -8.417 1.00 83.38 202 PRO A O 1
ATOM 1594 N N . THR A 1 203 ? 0.433 18.889 -8.686 1.00 84.44 203 THR A N 1
ATOM 1595 C CA . THR A 1 203 ? 0.253 18.536 -10.101 1.00 84.44 203 THR A CA 1
ATOM 1596 C C . THR A 1 203 ? -0.879 17.531 -10.330 1.00 84.44 203 THR A C 1
ATOM 1598 O O . THR A 1 203 ? -1.438 17.498 -11.420 1.00 84.44 203 THR A O 1
ATOM 1601 N N . TYR A 1 204 ? -1.256 16.743 -9.314 1.00 89.31 204 TYR A N 1
ATOM 1602 C CA . TYR A 1 204 ? -2.361 15.790 -9.420 1.00 89.31 204 TYR A CA 1
ATOM 1603 C C . TYR A 1 204 ? -3.705 16.498 -9.306 1.00 89.31 204 TYR A C 1
ATOM 1605 O O . TYR A 1 204 ? -4.001 17.131 -8.280 1.00 89.31 204 TYR A O 1
ATOM 1613 N N . LEU A 1 205 ? -4.546 16.294 -10.318 1.00 90.44 205 LEU A N 1
ATOM 1614 C CA . LEU A 1 205 ? -5.970 16.566 -10.234 1.00 90.44 205 LEU A CA 1
ATOM 1615 C C . LEU A 1 205 ? -6.622 15.473 -9.385 1.00 90.44 205 LEU A C 1
ATOM 1617 O O . LEU A 1 205 ? -6.438 14.285 -9.637 1.00 90.44 205 LEU A O 1
ATOM 1621 N N . VAL A 1 206 ? -7.391 15.892 -8.385 1.00 93.19 206 VAL A N 1
ATOM 1622 C CA . VAL A 1 206 ? -8.199 14.999 -7.554 1.00 93.19 206 VAL A CA 1
ATOM 1623 C C . VAL A 1 206 ? -9.658 15.382 -7.738 1.00 93.19 206 VAL A C 1
ATOM 1625 O O . VAL A 1 206 ? -9.989 16.566 -7.635 1.00 93.19 206 VAL A O 1
ATOM 1628 N N . ARG A 1 207 ? -10.527 14.408 -8.001 1.00 94.56 207 ARG A N 1
ATOM 1629 C CA . ARG A 1 207 ? -11.981 14.599 -8.012 1.00 94.56 207 ARG A CA 1
ATOM 1630 C C . ARG A 1 207 ? -12.632 13.664 -7.009 1.00 94.56 207 ARG A C 1
ATOM 1632 O O . ARG A 1 207 ? -12.196 12.529 -6.863 1.00 94.56 207 ARG A O 1
ATOM 1639 N N . VAL A 1 208 ? -13.670 14.146 -6.345 1.00 94.69 208 VAL A N 1
ATOM 1640 C CA . VAL A 1 208 ? -14.556 13.339 -5.505 1.00 94.69 208 VAL A CA 1
ATOM 1641 C C . VAL A 1 208 ? -15.946 13.474 -6.097 1.00 94.69 208 VAL A C 1
ATOM 1643 O O . VAL A 1 208 ? -16.423 14.593 -6.275 1.00 94.69 208 VAL A O 1
ATOM 1646 N N . ASP A 1 209 ? -16.546 12.352 -6.482 1.00 93.81 209 ASP A N 1
ATOM 1647 C CA . ASP A 1 209 ? -17.873 12.299 -7.107 1.00 93.81 209 ASP A CA 1
ATOM 1648 C C . ASP A 1 209 ? -17.984 13.234 -8.320 1.00 93.81 209 ASP A C 1
ATOM 1650 O O . ASP A 1 209 ? -18.913 14.025 -8.468 1.00 93.81 209 ASP A O 1
ATOM 1654 N N . GLY A 1 210 ? -16.950 13.208 -9.168 1.00 90.31 210 GLY A N 1
ATOM 1655 C CA . GLY A 1 210 ? -16.819 14.072 -10.346 1.00 90.31 210 GLY A CA 1
ATOM 1656 C C . GLY A 1 210 ? -16.442 15.529 -10.047 1.00 90.31 210 GLY A C 1
ATOM 1657 O O . GLY A 1 210 ? -16.047 16.256 -10.960 1.00 90.31 210 GLY A O 1
ATOM 1658 N N . THR A 1 211 ? -16.474 15.962 -8.785 1.00 92.38 211 THR A N 1
ATOM 1659 C CA . THR A 1 211 ? -16.185 17.345 -8.388 1.00 92.38 211 THR A CA 1
ATOM 1660 C C . THR A 1 211 ? -14.694 17.541 -8.086 1.00 92.38 211 THR A C 1
ATOM 1662 O O . THR A 1 211 ? -14.149 16.853 -7.221 1.00 92.38 211 THR A O 1
ATOM 1665 N N . PRO A 1 212 ? -13.995 18.489 -8.743 1.00 91.88 212 PRO A N 1
ATOM 1666 C CA . PRO A 1 212 ? -12.586 18.767 -8.466 1.00 91.88 212 PRO A CA 1
ATOM 1667 C C . PRO A 1 212 ? -12.337 19.266 -7.038 1.00 91.88 212 PRO A C 1
ATOM 1669 O O . PRO A 1 212 ? -12.838 20.315 -6.631 1.00 91.88 212 PRO A O 1
ATOM 1672 N N . LEU A 1 213 ? -11.475 18.561 -6.307 1.00 91.69 213 LEU A N 1
ATOM 1673 C CA . LEU A 1 213 ? -11.061 18.905 -4.953 1.00 91.69 213 LEU A CA 1
ATOM 1674 C C . LEU A 1 213 ? -9.813 19.801 -5.012 1.00 91.69 213 LEU A C 1
ATOM 1676 O O . LEU A 1 213 ? -8.718 19.363 -5.368 1.00 91.69 213 LEU A O 1
ATOM 1680 N N . ARG A 1 214 ? -9.972 21.089 -4.687 1.00 88.12 214 ARG A N 1
ATOM 1681 C CA . ARG A 1 214 ? -8.887 22.091 -4.732 1.00 88.12 214 ARG A CA 1
ATOM 1682 C C . ARG A 1 214 ? -8.170 22.183 -3.383 1.00 88.12 214 ARG A C 1
ATOM 1684 O O . ARG A 1 214 ? -8.823 22.127 -2.350 1.00 88.12 214 ARG A O 1
ATOM 1691 N N . ALA A 1 215 ? -6.851 22.408 -3.377 1.00 81.12 215 ALA A N 1
ATOM 1692 C CA . ALA A 1 215 ? -6.029 22.456 -2.150 1.00 81.12 215 ALA A CA 1
ATOM 1693 C C . ALA A 1 215 ? -6.429 23.556 -1.144 1.00 81.12 215 ALA A C 1
ATOM 1695 O O . ALA A 1 215 ? -6.186 23.413 0.049 1.00 81.12 215 ALA A O 1
ATOM 1696 N N . ASN A 1 216 ? -7.052 24.637 -1.622 1.00 82.75 216 ASN A N 1
ATOM 1697 C CA . ASN A 1 216 ? -7.653 25.695 -0.796 1.00 82.75 216 ASN A CA 1
ATOM 1698 C C . ASN A 1 216 ? -9.183 25.758 -0.990 1.00 82.75 216 ASN A C 1
ATOM 1700 O O . ASN A 1 216 ? -9.808 26.788 -0.751 1.00 82.75 216 ASN A O 1
ATOM 1704 N N . GLY A 1 217 ? -9.772 24.689 -1.530 1.00 83.06 217 GLY A N 1
ATOM 1705 C CA . GLY A 1 217 ? -11.210 24.565 -1.721 1.00 83.06 217 GLY A CA 1
ATOM 1706 C C . GLY A 1 217 ? -11.919 24.170 -0.432 1.00 83.06 217 GLY A C 1
ATOM 1707 O O . GLY A 1 217 ? -11.293 23.799 0.560 1.00 83.06 217 GLY A O 1
ATOM 1708 N N . ARG A 1 218 ? -13.250 24.227 -0.466 1.00 89.06 218 ARG A N 1
ATOM 1709 C CA . ARG A 1 218 ? -14.069 23.664 0.608 1.00 89.06 218 ARG A CA 1
ATOM 1710 C C . ARG A 1 218 ? -13.947 22.134 0.599 1.00 89.06 218 ARG A C 1
ATOM 1712 O O . ARG A 1 218 ? -13.836 21.563 -0.490 1.00 89.06 218 ARG A O 1
ATOM 1719 N N . PRO A 1 219 ? -13.979 21.479 1.771 1.00 92.44 219 PRO A N 1
ATOM 1720 C CA . PRO A 1 219 ? -14.151 20.038 1.834 1.00 92.44 219 PRO A CA 1
ATOM 1721 C C . PRO A 1 219 ? -15.426 19.597 1.113 1.00 92.44 219 PRO A C 1
ATOM 1723 O O . PRO A 1 219 ? -16.404 20.346 1.051 1.00 92.44 219 PRO A O 1
ATOM 1726 N N . ILE A 1 220 ? -15.407 18.378 0.585 1.00 93.81 220 ILE A N 1
ATOM 1727 C CA . ILE A 1 220 ? -16.565 17.732 -0.032 1.00 93.81 220 ILE A CA 1
ATOM 1728 C C . ILE A 1 220 ? -17.096 16.698 0.949 1.00 93.81 220 ILE A C 1
ATOM 1730 O O . ILE A 1 220 ? -16.345 15.835 1.400 1.00 93.81 220 ILE A O 1
ATOM 1734 N N . GLN A 1 221 ? -18.382 16.782 1.279 1.00 94.06 221 GLN A N 1
ATOM 1735 C CA . GLN A 1 221 ? -19.050 15.751 2.062 1.00 94.06 221 GLN A CA 1
ATOM 1736 C C . GLN A 1 221 ? -19.260 14.508 1.190 1.00 94.06 221 GLN A C 1
ATOM 1738 O O . GLN A 1 221 ? -19.781 14.610 0.082 1.00 94.06 221 GLN A O 1
ATOM 1743 N N . ALA A 1 222 ? -18.849 13.352 1.700 1.00 91.62 222 ALA A N 1
ATOM 1744 C CA . ALA A 1 222 ? -19.023 12.066 1.047 1.00 91.62 222 ALA A CA 1
ATOM 1745 C C . ALA A 1 222 ? -20.500 11.643 1.047 1.00 91.62 222 ALA A C 1
ATOM 1747 O O . ALA A 1 222 ? -21.199 11.800 2.055 1.00 91.62 222 ALA A O 1
ATOM 1748 N N . GLY A 1 223 ? -20.959 11.074 -0.068 1.00 90.19 223 GLY A N 1
ATOM 1749 C CA . GLY A 1 223 ? -22.225 10.344 -0.125 1.00 90.19 223 GLY A CA 1
ATOM 1750 C C . GLY A 1 223 ? -22.116 8.955 0.522 1.00 90.19 223 GLY A C 1
ATOM 1751 O O . GLY A 1 223 ? -21.035 8.555 0.951 1.00 90.19 223 GLY A O 1
ATOM 1752 N N . PRO A 1 224 ? -23.208 8.172 0.580 1.00 90.31 224 PRO A N 1
ATOM 1753 C CA . PRO A 1 224 ? -23.150 6.786 1.053 1.00 90.31 224 PRO A CA 1
ATOM 1754 C C . PRO A 1 224 ? -22.289 5.897 0.142 1.00 90.31 224 PRO A C 1
ATOM 1756 O O . PRO A 1 224 ? -21.671 4.946 0.608 1.00 90.31 224 PRO A O 1
ATOM 1759 N N . ALA A 1 225 ? -22.210 6.222 -1.148 1.00 94.38 225 ALA A N 1
ATOM 1760 C CA . ALA A 1 225 ? -21.300 5.616 -2.106 1.00 94.38 225 ALA A CA 1
ATOM 1761 C C . ALA A 1 225 ? -20.855 6.666 -3.126 1.00 94.38 225 ALA A C 1
ATOM 1763 O O . ALA A 1 225 ? -21.588 7.625 -3.386 1.00 94.38 225 ALA A O 1
ATOM 1764 N N . GLY A 1 226 ? -19.681 6.467 -3.717 1.00 96.12 226 GLY A N 1
ATOM 1765 C CA . GLY A 1 226 ? -19.121 7.424 -4.661 1.00 96.12 226 GLY A CA 1
ATOM 1766 C C . GLY A 1 226 ? -17.772 7.003 -5.227 1.00 96.12 226 GLY A C 1
ATOM 1767 O O . GLY A 1 226 ? -17.432 5.820 -5.235 1.00 96.12 226 GLY A O 1
ATOM 1768 N N . SER A 1 227 ? -16.997 7.969 -5.718 1.00 94.62 227 SER A N 1
ATOM 1769 C CA . SER A 1 227 ? -15.659 7.722 -6.257 1.00 94.62 227 SER A CA 1
ATOM 1770 C C . SER A 1 227 ? -14.657 8.843 -5.985 1.00 94.62 227 SER A C 1
ATOM 1772 O O . SER A 1 227 ? -15.010 10.016 -5.883 1.00 94.62 227 SER A O 1
ATOM 1774 N N . ILE A 1 228 ? -13.383 8.467 -5.899 1.00 94.31 228 ILE A N 1
ATOM 1775 C CA . ILE A 1 228 ? -12.226 9.352 -5.814 1.00 94.31 228 ILE A CA 1
ATOM 1776 C C . ILE A 1 228 ? -11.355 9.096 -7.042 1.00 94.31 228 ILE A C 1
ATOM 1778 O O . ILE A 1 228 ? -10.812 8.007 -7.220 1.00 94.31 228 ILE A O 1
ATOM 1782 N N . GLU A 1 229 ? -11.197 10.105 -7.885 1.00 91.75 229 GLU A N 1
ATOM 1783 C CA . GLU A 1 229 ? -10.375 10.037 -9.088 1.00 91.75 229 GLU A CA 1
ATOM 1784 C C . GLU A 1 229 ? -9.086 10.828 -8.889 1.00 91.75 229 GLU A C 1
ATOM 1786 O O . GLU A 1 229 ? -9.094 11.960 -8.402 1.00 91.75 229 GLU A O 1
ATOM 1791 N N . TYR A 1 230 ? -7.976 10.240 -9.314 1.00 91.44 230 TYR A N 1
ATOM 1792 C CA . TYR A 1 230 ? -6.661 10.857 -9.373 1.00 91.44 230 TYR A CA 1
ATOM 1793 C C . TYR A 1 230 ? -6.225 10.912 -10.834 1.00 91.44 230 TYR A C 1
ATOM 1795 O O . TYR A 1 230 ? -6.320 9.908 -11.538 1.00 91.44 230 TYR A O 1
ATOM 1803 N N . ALA A 1 231 ? -5.730 12.055 -11.296 1.00 86.94 231 ALA A N 1
ATOM 1804 C CA . ALA A 1 231 ? -5.186 12.195 -12.642 1.00 86.94 231 ALA A CA 1
ATOM 1805 C C . ALA A 1 231 ? -3.893 13.016 -12.637 1.00 86.94 231 ALA A C 1
ATOM 1807 O O . ALA A 1 231 ? -3.816 14.065 -11.991 1.00 86.94 231 ALA A O 1
ATOM 1808 N N . ASP A 1 232 ? -2.894 12.538 -13.378 1.00 84.88 232 ASP A N 1
ATOM 1809 C CA . ASP A 1 232 ? -1.606 13.207 -13.592 1.00 84.88 232 ASP A CA 1
ATOM 1810 C C . ASP A 1 232 ? -1.537 13.707 -15.042 1.00 84.88 232 ASP A C 1
ATOM 1812 O O . ASP A 1 232 ? -1.020 13.035 -15.941 1.00 84.88 232 ASP A O 1
ATOM 1816 N N . GLY A 1 233 ? -2.176 14.852 -15.299 1.00 77.06 233 GLY A N 1
ATOM 1817 C CA . GLY A 1 233 ? -2.337 15.386 -16.653 1.00 77.06 233 GLY A CA 1
ATOM 1818 C C . GLY A 1 233 ? -3.035 14.397 -17.597 1.00 77.06 233 GLY A C 1
ATOM 1819 O O . GLY A 1 233 ? -4.069 13.830 -17.253 1.00 77.06 233 GLY A O 1
ATOM 1820 N N . ALA A 1 234 ? -2.469 14.198 -18.791 1.00 63.88 234 ALA A N 1
ATOM 1821 C CA . ALA A 1 234 ? -2.968 13.245 -19.790 1.00 63.88 234 ALA A CA 1
ATOM 1822 C C . ALA A 1 234 ? -2.346 11.837 -19.673 1.00 63.88 234 ALA A C 1
ATOM 1824 O O . ALA A 1 234 ? -2.710 10.944 -20.432 1.00 63.88 234 ALA A O 1
ATOM 1825 N N . ALA A 1 235 ? -1.387 11.635 -18.762 1.00 63.28 235 ALA A N 1
ATOM 1826 C CA . ALA A 1 235 ? -0.532 10.448 -18.759 1.00 63.28 235 ALA A CA 1
ATOM 1827 C C . ALA A 1 235 ? -1.136 9.253 -18.008 1.00 63.28 235 ALA A C 1
ATOM 1829 O O . ALA A 1 235 ? -0.864 8.107 -18.354 1.00 63.28 235 ALA A O 1
ATOM 1830 N N . SER A 1 236 ? -1.923 9.500 -16.958 1.00 73.12 236 SER A N 1
ATOM 1831 C CA . SER A 1 236 ? -2.545 8.429 -16.175 1.00 73.12 236 SER A CA 1
ATOM 1832 C C . SER A 1 236 ? -3.742 8.931 -15.374 1.00 73.12 236 SER A C 1
ATOM 1834 O O . SER A 1 236 ? -3.754 10.067 -14.892 1.00 73.12 236 SER A O 1
ATOM 1836 N N . SER A 1 237 ? -4.744 8.064 -15.218 1.00 82.62 237 SER A N 1
ATOM 1837 C CA . SER A 1 237 ? -5.869 8.284 -14.318 1.00 82.62 237 SER A CA 1
ATOM 1838 C C . SER A 1 237 ? -6.214 7.005 -13.566 1.00 82.62 237 SER A C 1
ATOM 1840 O O . SER A 1 237 ? -6.183 5.910 -14.127 1.00 82.62 237 SER A O 1
ATOM 1842 N N . THR A 1 238 ? -6.552 7.166 -12.291 1.00 85.75 238 THR A N 1
ATOM 1843 C CA . THR A 1 238 ? -6.927 6.085 -11.387 1.00 85.75 238 THR A CA 1
ATOM 1844 C C . THR A 1 238 ? -8.186 6.479 -10.637 1.00 85.75 238 THR A C 1
ATOM 1846 O O . THR A 1 238 ? -8.229 7.549 -10.034 1.00 85.75 238 THR A O 1
ATOM 1849 N N . ARG A 1 239 ? -9.186 5.598 -10.618 1.00 89.94 239 ARG A N 1
ATOM 1850 C CA . ARG A 1 239 ? -10.457 5.812 -9.923 1.00 89.94 239 ARG A CA 1
ATOM 1851 C C . ARG A 1 239 ? -10.668 4.774 -8.830 1.00 89.94 239 ARG A C 1
ATOM 1853 O O . ARG A 1 239 ? -10.673 3.588 -9.128 1.00 89.94 239 ARG A O 1
ATOM 1860 N N . LEU A 1 240 ? -10.866 5.228 -7.598 1.00 90.88 240 LEU A N 1
ATOM 1861 C CA . LEU A 1 240 ? -11.334 4.419 -6.478 1.00 90.88 240 LEU A CA 1
ATOM 1862 C C . LEU A 1 240 ? -12.827 4.605 -6.300 1.00 90.88 240 LEU A C 1
ATOM 1864 O O . LEU A 1 240 ? -13.262 5.739 -6.144 1.00 90.88 240 LEU A O 1
ATOM 1868 N N . ASP A 1 241 ? -13.588 3.527 -6.223 1.00 92.62 241 ASP A N 1
ATOM 1869 C CA . AS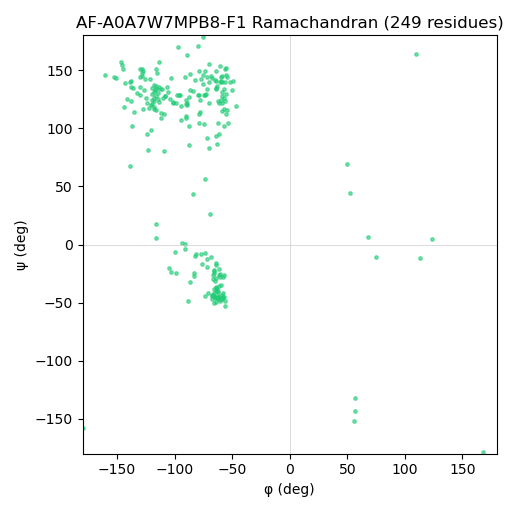P A 1 241 ? -14.960 3.610 -5.735 1.00 92.62 241 ASP A CA 1
ATOM 1870 C C . ASP A 1 241 ? -14.958 3.481 -4.208 1.00 92.62 241 ASP A C 1
ATOM 1872 O O . ASP A 1 241 ? -14.113 2.786 -3.634 1.00 92.62 241 ASP A O 1
ATOM 1876 N N . TYR A 1 242 ? -15.881 4.165 -3.538 1.00 94.25 242 TYR A N 1
ATOM 1877 C CA . TYR A 1 242 ? -16.023 4.101 -2.091 1.00 94.25 242 TYR A CA 1
ATOM 1878 C C . TYR A 1 242 ? -17.459 3.796 -1.662 1.00 94.25 242 TYR A C 1
ATOM 1880 O O . TYR A 1 242 ? -18.414 4.155 -2.348 1.00 94.25 242 TYR A O 1
ATOM 1888 N N . LEU A 1 243 ? -17.597 3.144 -0.508 1.00 94.12 243 LEU A N 1
ATOM 1889 C CA . LEU A 1 243 ? -18.864 2.863 0.167 1.00 94.12 243 LEU A CA 1
ATOM 1890 C C . LEU A 1 243 ? -18.704 3.160 1.663 1.00 94.12 243 LEU A C 1
ATOM 1892 O O . LEU A 1 243 ? -17.705 2.763 2.263 1.00 94.12 243 LEU A O 1
ATOM 1896 N N . LEU A 1 244 ? -19.681 3.843 2.250 1.00 91.44 244 LEU A N 1
ATOM 1897 C CA . LEU A 1 244 ? -19.770 4.126 3.679 1.00 91.44 244 LEU A CA 1
ATOM 1898 C C . LEU A 1 244 ? -20.883 3.286 4.306 1.00 91.44 244 LEU A C 1
ATOM 1900 O O . LEU A 1 244 ? -22.024 3.329 3.850 1.00 91.44 244 LEU A O 1
ATOM 1904 N N . ALA A 1 245 ? -20.560 2.565 5.377 1.00 90.38 245 ALA A N 1
ATOM 1905 C CA . ALA A 1 245 ? -21.532 1.853 6.204 1.00 90.38 245 ALA A CA 1
ATOM 1906 C C . ALA A 1 245 ? -21.367 2.259 7.674 1.00 90.38 245 ALA A C 1
ATOM 1908 O O . ALA A 1 245 ? -20.251 2.306 8.181 1.00 90.38 245 ALA A O 1
ATOM 1909 N N . TRP A 1 246 ? -22.464 2.576 8.357 1.00 85.94 246 TRP A N 1
ATOM 1910 C CA . TRP A 1 246 ? -22.451 3.084 9.731 1.00 85.94 246 TRP A CA 1
ATOM 1911 C C . TRP A 1 246 ? -22.674 1.948 10.734 1.00 85.94 246 TRP A C 1
ATOM 1913 O O . TRP A 1 246 ? -23.651 1.206 10.609 1.00 85.94 246 TRP A O 1
ATOM 1923 N N . ASP A 1 247 ? -21.813 1.825 11.748 1.00 73.44 247 ASP A N 1
ATOM 1924 C CA . ASP A 1 247 ? -22.047 0.893 12.855 1.00 73.44 247 ASP A CA 1
ATOM 1925 C C . ASP A 1 247 ? -23.141 1.463 13.766 1.00 73.44 247 ASP A C 1
ATOM 1927 O O . ASP A 1 247 ? -22.899 2.376 14.553 1.00 73.44 247 ASP A O 1
ATOM 1931 N N . GLY A 1 248 ? -24.359 0.918 13.664 1.00 62.47 248 GLY A N 1
ATOM 1932 C CA . GLY A 1 248 ? -25.452 1.203 14.604 1.00 62.47 248 GLY A CA 1
ATOM 1933 C C . GLY A 1 248 ? -26.755 1.753 14.015 1.00 62.47 248 GLY A C 1
ATOM 1934 O O . GLY A 1 248 ? -27.673 2.039 14.780 1.00 62.47 248 GLY A O 1
ATOM 1935 N N . GLY A 1 249 ? -26.895 1.869 12.692 1.00 43.62 249 GLY A N 1
ATOM 1936 C CA . GLY A 1 249 ? -28.117 2.382 12.063 1.00 43.62 249 GLY A CA 1
ATOM 1937 C C . GLY A 1 249 ? -28.801 1.362 11.161 1.00 43.62 249 GLY A C 1
ATOM 1938 O O . GLY A 1 249 ? -28.239 0.964 10.148 1.00 43.62 249 GLY A O 1
ATOM 1939 N N . ARG A 1 250 ? -30.044 0.985 11.491 1.00 38.00 250 ARG A N 1
ATOM 1940 C CA . ARG A 1 250 ? -31.005 0.500 10.489 1.00 38.00 250 ARG A CA 1
ATOM 1941 C C . ARG A 1 250 ? -31.204 1.615 9.456 1.00 38.00 250 ARG A C 1
ATOM 1943 O O . ARG A 1 250 ? -31.585 2.718 9.843 1.00 38.00 250 ARG A O 1
ATOM 1950 N N . GLY A 1 251 ? -30.978 1.309 8.186 1.00 35.16 251 GLY A N 1
ATOM 1951 C CA . GLY A 1 251 ? -31.259 2.172 7.042 1.00 35.16 251 GLY A CA 1
ATOM 1952 C C . GLY A 1 251 ? -31.127 1.374 5.767 1.00 35.16 251 GLY A C 1
ATOM 1953 O O . GLY A 1 251 ? -29.968 1.104 5.397 1.00 35.16 251 GLY A O 1
#

Nearest PDB structures (foldseek):
  2z1t-assembly1_A-2  TM=5.424E-01  e=4.252E-01  Nitratidesulfovibrio vulgaris str. Hildenborough
  3byq-assembly1_B  TM=5.210E-01  e=1.185E+00  Bordetella bronchiseptica RB50
  6hx8-assembly1_B  TM=5.565E-01  e=1.185E+00  Bos taurus
  3d01-assembly4_B  TM=4.885E-01  e=1.115E+00  Agrobacterium fabrum str. C58
  2otm-assembly1_C  TM=5.635E-01  e=1.701E+00  Shewanella oneidensis MR-1

Solvent-accessible surface area (backbone atoms only — not comparable to full-atom values): 14829 Å² total; per-residue (Å²): 132,83,55,57,70,66,58,53,51,52,50,55,52,54,48,48,55,50,53,52,51,41,40,53,38,35,62,73,19,92,58,66,39,65,78,39,61,33,34,37,39,42,36,24,34,59,70,69,58,94,59,44,64,62,53,52,50,66,47,49,52,59,53,41,46,74,56,30,72,52,39,40,79,77,45,79,45,77,46,71,37,74,85,46,52,86,76,83,25,59,50,78,47,60,34,72,68,66,59,71,48,81,79,73,72,81,80,74,81,70,82,86,74,88,70,85,89,73,92,66,86,74,75,77,78,75,73,78,76,54,36,38,38,43,34,40,32,39,84,93,83,42,75,46,80,41,81,42,64,51,40,97,57,77,23,36,37,32,24,81,82,83,80,92,64,97,64,55,53,73,47,62,85,83,52,70,76,52,68,76,33,47,50,32,26,35,32,31,56,73,102,41,43,35,40,37,34,32,77,52,68,73,76,48,49,36,26,49,70,86,42,76,47,40,65,89,49,78,65,45,73,60,62,63,56,49,36,42,36,42,29,49,76,92,80,46,74,37,62,33,39,38,39,54,47,63,68,88,63,93,129

Foldseek 3Di:
DDADPVLLVVLLVVLLVVLLVLLVLQLQAPDQLLPAAKAKEKEFLDDHDPCSQVSSCVRNPVSCCVRRVNHHHPYYYYYHDNPDDPVPRMDMDMPPGRDHYDPPDDPPPDPPPDDDDDDDPDDPDDPDFWWKWKWKDFPPPDIDIDIDGADPDWAFDFDEDPDDDPRHPHDDNVPVQTDYDRQWTWHHHPPWIWIAGDPPPQQKFKDWQNHTHHNPDDIDIDDQKTKIKIDRPPPGIGIMIIHMDIPPDDD

Organism: NCBI:txid1868

Mean predicted aligned error: 17.09 Å

Radius of gyration: 23.39 Å; Cα contacts (8 Å, |Δi|>4): 426; chains: 1; bounding box: 57×49×72 Å

pLDDT: mean 76.93, std 15.54, range [35.16, 96.12]

Sequence (251 aa):
MSPDPRFERAVLGAFRAAVERYCTVVNAGDVDPGSLRISVTVATRTPMGRDFAGKVHRIVHPSTHRWLPLARVVSVVCTVDPSLPDDPGHRFLIQPPALPAPRQAPRQALPQTRIESQEVPLPPAQPPPETVHLTLRYGADFHWVCHLASAPGWVPLGRWTGSRHDASVRLPEYATFLPRGELVYLRHQGHRVEFARSRVRPTYLVRVDGTPLRANGRPIQAGPAGSIEYADGAASSTRLDYLLAWDGGRG

Secondary structure (DSSP, 8-state):
----HHHHHHHHHHHHHHHHHHHHHHHTTT--GGG-EEEEEEEESSPPPTTHHHHHHHHHHHHHHHH-TT-EEEEEEEEE-TTS-TTT-EEEEEES--PPPP-------------------PPPPPPPPPEEEEEEEETTTEEEEEEEE-EEEEEEEEE--S---SS-EEPPTT-TTSPBEEEEEEEE-SS-EEEEE-SSSTTSEEEETTEE--TTSPPEE--SEEEEEEEETTTEEEEEEEEEEETT---